Protein AF-A0A2W6DCQ3-F1 (afdb_monomer)

Radius of gyration: 30.3 Å; Cα contacts (8 Å, |Δi|>4): 100; chains: 1; bounding box: 55×43×124 Å

Nearest PDB structures (foldseek):
  2b5u-assembly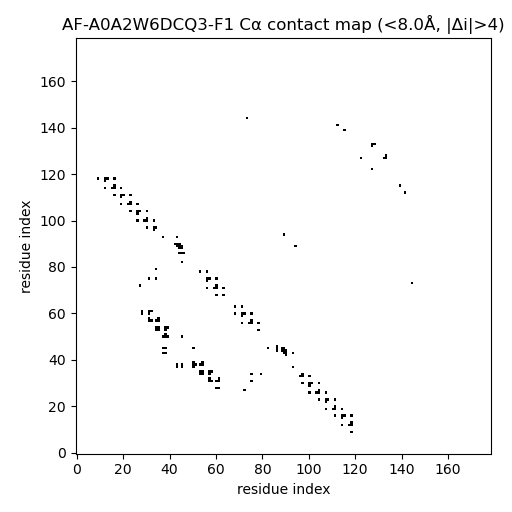2_C  TM=2.806E-01  e=2.146E+00  Escherichia coli
  3qwe-assembly1_A-2  TM=2.802E-01  e=4.609E+00  Homo sapiens

pLDDT: mean 73.67, std 19.75, range [34.16, 95.5]

Foldseek 3Di:
DVVVVLVVVLVVLVVQLVVLVVQLLVLLLQLLVLLLCCLPDPQQQFDVVCSVVSNVLSVVCNPDDPVCNLVSSLSSVVSVVVCVVPRVPGDPVSVVSNVVSVVSNVVSLVSNVVSLVVNVVSVPPPPVVVVPPPPDDDRDDRSDDPPPDPPPDPPPDPPPDDDDDPDDDDDDDDDDDDD

Structure (mmCIF, N/CA/C/O backbone):
data_AF-A0A2W6DCQ3-F1
#
_entry.id   AF-A0A2W6DCQ3-F1
#
loop_
_atom_site.group_PDB
_atom_site.id
_atom_site.type_symbol
_atom_site.label_atom_id
_atom_site.label_alt_id
_atom_site.label_comp_id
_atom_site.label_asym_id
_atom_site.label_entity_id
_atom_site.label_seq_id
_atom_site.pdbx_PDB_ins_code
_atom_site.Cartn_x
_atom_site.Cartn_y
_atom_site.Cartn_z
_atom_site.occupancy
_atom_site.B_iso_or_equiv
_atom_site.auth_seq_id
_atom_site.auth_comp_id
_atom_site.auth_asym_id
_atom_site.auth_atom_id
_atom_site.pdbx_PDB_model_num
ATOM 1 N N . MET A 1 1 ? -21.917 -1.430 36.383 1.00 61.75 1 MET A N 1
ATOM 2 C CA . MET A 1 1 ? -21.046 -2.438 35.733 1.00 61.75 1 MET A CA 1
ATOM 3 C C . MET A 1 1 ? -21.211 -2.532 34.200 1.00 61.75 1 MET A C 1
ATOM 5 O O . MET A 1 1 ? -20.577 -3.377 33.592 1.00 61.75 1 MET A O 1
ATOM 9 N N . TRP A 1 2 ? -22.009 -1.676 33.536 1.00 61.28 2 TRP A N 1
ATOM 10 C CA . TRP A 1 2 ? -22.202 -1.737 32.069 1.00 61.28 2 TRP A CA 1
ATOM 11 C C . TRP A 1 2 ? -21.231 -0.831 31.284 1.00 61.28 2 TRP A C 1
ATOM 13 O O . TRP A 1 2 ? -20.767 -1.196 30.211 1.00 61.28 2 TRP A O 1
ATOM 23 N N . VAL A 1 3 ? -20.862 0.321 31.862 1.00 60.75 3 VAL A N 1
ATOM 24 C CA . VAL A 1 3 ? -19.984 1.336 31.245 1.00 60.75 3 VAL A CA 1
ATOM 25 C C . VAL A 1 3 ? -18.563 0.812 30.997 1.00 60.75 3 VAL A C 1
ATOM 27 O O . VAL A 1 3 ? -18.009 1.026 29.921 1.00 60.75 3 VAL A O 1
ATOM 30 N N . THR A 1 4 ? -17.994 0.067 31.948 1.00 64.12 4 THR A N 1
ATOM 31 C CA . THR A 1 4 ? -16.648 -0.521 31.837 1.00 64.12 4 THR A CA 1
ATOM 32 C C . THR A 1 4 ? -16.553 -1.541 30.701 1.00 64.12 4 THR A C 1
ATOM 34 O O . THR A 1 4 ? -15.623 -1.475 29.906 1.00 64.12 4 THR A O 1
ATOM 37 N N . PHE A 1 5 ? -17.552 -2.417 30.545 1.00 65.12 5 PHE A N 1
ATOM 38 C CA . PHE A 1 5 ? -17.611 -3.393 29.448 1.00 65.12 5 PHE A CA 1
ATOM 39 C C . PHE A 1 5 ? -17.657 -2.722 28.066 1.00 65.12 5 PHE A C 1
ATOM 41 O O . PHE A 1 5 ? -16.968 -3.146 27.136 1.00 65.12 5 PHE A O 1
ATOM 48 N N . THR A 1 6 ? -18.441 -1.649 27.921 1.00 62.19 6 THR A N 1
ATOM 49 C CA . THR A 1 6 ? -18.500 -0.882 26.668 1.00 62.19 6 THR A CA 1
ATOM 50 C C . THR A 1 6 ? -17.191 -0.172 26.330 1.00 62.19 6 THR A C 1
ATOM 52 O O . THR A 1 6 ? -16.833 -0.142 25.154 1.00 62.19 6 THR A O 1
ATOM 55 N N . LEU A 1 7 ? -16.469 0.351 27.328 1.00 67.25 7 LEU A N 1
ATOM 56 C CA . LEU A 1 7 ? -15.170 1.003 27.128 1.00 67.25 7 LEU A CA 1
ATOM 57 C C . LEU A 1 7 ? -14.116 -0.004 26.647 1.00 67.25 7 LEU A C 1
ATOM 59 O O . LEU A 1 7 ? -13.552 0.176 25.574 1.00 67.25 7 LEU A O 1
ATOM 63 N N . THR A 1 8 ? -13.973 -1.146 27.329 1.00 74.12 8 THR A N 1
ATOM 64 C CA . THR A 1 8 ? -13.018 -2.198 26.930 1.00 74.12 8 THR A CA 1
ATOM 65 C C . THR A 1 8 ? -13.294 -2.745 25.525 1.00 74.12 8 THR A C 1
ATOM 67 O O . THR A 1 8 ? -12.372 -3.104 24.791 1.00 74.12 8 THR A O 1
ATOM 70 N N . ARG A 1 9 ? -14.569 -2.823 25.122 1.00 76.25 9 ARG A N 1
ATOM 71 C CA . ARG A 1 9 ? -14.949 -3.258 23.771 1.00 76.25 9 ARG A CA 1
ATOM 72 C C . ARG A 1 9 ? -14.569 -2.231 22.703 1.00 76.25 9 ARG A C 1
ATOM 74 O O . ARG A 1 9 ? -14.146 -2.632 21.622 1.00 76.25 9 ARG A O 1
ATOM 81 N N . LEU A 1 10 ? -14.733 -0.940 22.989 1.00 77.00 10 LEU A N 1
ATOM 82 C CA . LEU A 1 10 ? -14.348 0.135 22.078 1.00 77.00 10 LEU A CA 1
ATOM 83 C C . LEU A 1 10 ? -12.824 0.203 21.914 1.00 77.00 10 LEU A C 1
ATOM 85 O O . LEU A 1 10 ? -12.347 0.260 20.784 1.00 77.00 10 LEU A O 1
ATOM 89 N N . ASP A 1 11 ? -12.074 0.097 23.013 1.00 77.81 11 ASP A N 1
ATOM 90 C CA . ASP A 1 11 ? -10.606 0.119 22.998 1.00 77.81 11 ASP A CA 1
ATOM 91 C C . ASP A 1 11 ? -10.030 -1.030 22.166 1.00 77.81 11 ASP A C 1
ATOM 93 O O . ASP A 1 11 ? -9.139 -0.826 21.346 1.00 77.81 11 ASP A O 1
ATOM 97 N N . ARG A 1 12 ? -10.594 -2.238 22.298 1.00 81.50 12 ARG A N 1
ATOM 98 C CA . ARG A 1 12 ? -10.200 -3.394 21.477 1.00 81.50 12 ARG A CA 1
ATOM 99 C C . ARG A 1 12 ? -10.467 -3.187 19.988 1.00 81.50 12 ARG A C 1
ATOM 101 O O . ARG A 1 12 ? -9.677 -3.645 19.169 1.00 81.50 12 ARG A O 1
ATOM 108 N N . LEU A 1 13 ? -11.569 -2.528 19.627 1.00 82.56 13 LEU A N 1
ATOM 109 C CA . LEU A 1 13 ? -11.865 -2.229 18.224 1.00 82.56 13 LEU A CA 1
ATOM 110 C C . LEU A 1 13 ? -10.919 -1.170 17.665 1.00 82.56 13 LEU A C 1
ATOM 112 O O . LEU A 1 13 ? -10.409 -1.355 16.566 1.00 82.56 13 LEU A O 1
ATOM 116 N N . HIS A 1 14 ? -10.638 -0.111 18.426 1.00 82.19 14 HIS A N 1
ATOM 117 C CA . HIS A 1 14 ? -9.652 0.891 18.026 1.00 82.19 14 HIS A CA 1
ATOM 118 C C . HIS A 1 14 ? -8.264 0.268 17.858 1.00 82.19 14 HIS A C 1
ATOM 120 O O . HIS A 1 14 ? -7.674 0.420 16.794 1.00 82.19 14 HIS A O 1
ATOM 126 N N . ALA A 1 15 ? -7.812 -0.542 18.820 1.00 86.75 15 ALA A N 1
ATOM 127 C CA . ALA A 1 15 ? -6.547 -1.266 18.714 1.00 86.75 15 ALA A CA 1
ATOM 128 C C . ALA A 1 15 ? -6.506 -2.199 17.490 1.00 86.75 15 ALA A C 1
ATOM 130 O O . ALA A 1 15 ? -5.479 -2.306 16.827 1.00 86.75 15 ALA A O 1
ATOM 131 N N . ARG A 1 16 ? -7.627 -2.851 17.148 1.00 89.56 16 ARG A N 1
ATOM 132 C CA . ARG A 1 16 ? -7.723 -3.700 15.952 1.00 89.56 16 ARG A CA 1
ATOM 133 C C . ARG A 1 16 ? -7.646 -2.892 14.656 1.00 89.56 16 ARG A C 1
ATOM 135 O O . ARG A 1 16 ? -7.012 -3.354 13.715 1.00 89.56 16 ARG A O 1
ATOM 142 N N . VAL A 1 17 ? -8.272 -1.715 14.599 1.00 88.69 17 VAL A N 1
ATOM 143 C CA . VAL A 1 17 ? -8.165 -0.807 13.444 1.00 88.69 17 VAL A CA 1
ATOM 144 C C . VAL A 1 17 ? -6.739 -0.292 13.300 1.00 88.69 17 VAL A C 1
ATOM 146 O O . VAL A 1 17 ? -6.199 -0.359 12.202 1.00 88.69 17 VAL A O 1
ATOM 149 N N . ASP A 1 18 ? -6.118 0.167 14.388 1.00 87.69 18 ASP A N 1
ATOM 150 C CA . ASP A 1 18 ? -4.744 0.677 14.359 1.00 87.69 18 ASP A CA 1
ATOM 151 C C . ASP A 1 18 ? -3.758 -0.437 13.934 1.00 87.69 18 ASP A C 1
ATOM 153 O O . ASP A 1 18 ? -2.893 -0.212 13.088 1.00 87.69 18 ASP A O 1
ATOM 157 N N . ALA A 1 19 ? -3.939 -1.671 14.424 1.00 90.12 19 ALA A N 1
ATOM 158 C CA . ALA A 1 19 ? -3.139 -2.823 14.002 1.00 90.12 19 ALA A CA 1
ATOM 159 C C . ALA A 1 19 ? -3.360 -3.200 12.525 1.00 90.12 19 ALA A C 1
ATOM 161 O O . ALA A 1 19 ? -2.399 -3.485 11.811 1.00 90.12 19 ALA A O 1
ATOM 162 N N . ALA A 1 20 ? -4.610 -3.193 12.049 1.00 89.88 20 ALA A N 1
ATOM 163 C CA . ALA A 1 20 ? -4.919 -3.483 10.649 1.00 89.88 20 ALA A CA 1
ATOM 164 C C . ALA A 1 20 ? -4.381 -2.397 9.703 1.00 89.88 20 ALA A C 1
ATOM 166 O O . ALA A 1 20 ? -3.915 -2.723 8.614 1.00 89.88 20 ALA A O 1
ATOM 167 N N . GLN A 1 21 ? -4.396 -1.133 10.135 1.00 88.69 21 GLN A N 1
ATOM 168 C CA . GLN A 1 21 ? -3.799 -0.021 9.399 1.00 88.69 21 GLN A CA 1
ATOM 169 C C . GLN A 1 21 ? -2.285 -0.203 9.264 1.00 88.69 21 GLN A C 1
ATOM 171 O O . GLN A 1 21 ? -1.772 -0.193 8.152 1.00 88.69 21 GLN A O 1
ATOM 176 N N . ALA A 1 22 ? -1.582 -0.467 10.370 1.00 90.75 22 ALA A N 1
ATOM 177 C CA . ALA A 1 22 ? -0.138 -0.701 10.340 1.00 90.75 22 ALA A CA 1
ATOM 178 C C . ALA A 1 22 ? 0.241 -1.909 9.462 1.00 90.75 22 ALA A C 1
ATOM 180 O O . ALA A 1 22 ? 1.241 -1.882 8.745 1.00 90.75 22 ALA A O 1
ATOM 181 N N . ALA A 1 23 ? -0.571 -2.971 9.490 1.00 92.81 23 ALA A N 1
ATOM 182 C CA . ALA A 1 23 ? -0.373 -4.130 8.627 1.00 92.81 23 ALA A CA 1
ATOM 183 C C . ALA A 1 23 ? -0.559 -3.785 7.141 1.00 92.81 23 ALA A C 1
ATOM 185 O O . ALA A 1 23 ? 0.233 -4.242 6.318 1.00 92.81 23 ALA A O 1
ATOM 186 N N . LEU A 1 24 ? -1.577 -2.986 6.803 1.00 90.31 24 LEU A N 1
ATOM 187 C CA . LEU A 1 24 ? -1.804 -2.498 5.444 1.00 90.31 24 LEU A CA 1
ATOM 188 C C . LEU A 1 24 ? -0.631 -1.637 4.970 1.00 90.31 24 LEU A C 1
ATOM 190 O O . LEU A 1 24 ? -0.052 -1.953 3.934 1.00 90.31 24 LEU A O 1
ATOM 194 N N . ASP A 1 25 ? -0.226 -0.639 5.756 1.00 89.19 25 ASP A N 1
ATOM 195 C CA . ASP A 1 25 ? 0.915 0.232 5.449 1.00 89.19 25 ASP A CA 1
ATOM 196 C C . ASP A 1 25 ? 2.182 -0.581 5.148 1.00 89.19 25 ASP A C 1
ATOM 198 O O . ASP A 1 25 ? 2.859 -0.354 4.147 1.00 89.19 25 ASP A O 1
ATOM 202 N N . ALA A 1 26 ? 2.470 -1.602 5.958 1.00 92.19 26 ALA A N 1
ATOM 203 C CA . ALA A 1 26 ? 3.627 -2.460 5.736 1.00 92.19 26 ALA A CA 1
ATOM 204 C C . ALA A 1 26 ? 3.553 -3.252 4.414 1.00 92.19 26 ALA A C 1
ATOM 206 O O . ALA A 1 26 ? 4.591 -3.503 3.800 1.00 92.19 26 ALA A O 1
ATOM 207 N N . GLN A 1 27 ? 2.361 -3.677 3.973 1.00 94.19 27 GLN A N 1
ATOM 208 C CA . GLN A 1 27 ? 2.214 -4.354 2.676 1.00 94.19 27 GLN A CA 1
ATOM 209 C C . GLN A 1 27 ? 2.346 -3.389 1.499 1.00 94.19 27 GLN A C 1
ATOM 211 O O . GLN A 1 27 ? 2.906 -3.766 0.473 1.00 94.19 27 GLN A O 1
ATOM 216 N N . LEU A 1 28 ? 1.863 -2.157 1.646 1.00 90.88 28 LEU A N 1
ATOM 217 C CA . LEU A 1 28 ? 1.992 -1.130 0.617 1.00 90.88 28 LEU A CA 1
ATOM 218 C C . LEU A 1 28 ? 3.467 -0.772 0.377 1.00 90.88 28 LEU A C 1
ATOM 220 O O . LEU A 1 28 ? 3.929 -0.823 -0.761 1.00 90.88 28 LEU A O 1
ATOM 224 N N . VAL A 1 29 ? 4.236 -0.572 1.455 1.00 92.25 29 VAL A N 1
ATOM 225 C CA . VAL A 1 29 ? 5.693 -0.358 1.387 1.00 92.25 29 VAL A CA 1
ATOM 226 C C . VAL A 1 29 ? 6.402 -1.530 0.709 1.00 92.25 29 VAL A C 1
ATOM 228 O O . VAL A 1 29 ? 7.231 -1.318 -0.170 1.00 92.25 29 VAL A O 1
ATOM 231 N N . ARG A 1 30 ? 6.059 -2.777 1.063 1.00 93.94 30 ARG A N 1
ATOM 232 C CA . ARG A 1 30 ? 6.636 -3.967 0.410 1.00 93.94 30 ARG A CA 1
ATOM 233 C C . ARG A 1 30 ? 6.345 -4.014 -1.087 1.00 93.94 30 ARG A C 1
ATOM 235 O O . ARG A 1 30 ? 7.226 -4.360 -1.860 1.00 93.94 30 ARG A O 1
ATOM 242 N N . ARG A 1 31 ? 5.129 -3.654 -1.499 1.00 94.94 31 ARG A N 1
ATOM 243 C CA . ARG A 1 31 ? 4.745 -3.607 -2.914 1.00 94.94 31 ARG A CA 1
ATOM 244 C C . ARG A 1 31 ? 5.508 -2.524 -3.677 1.00 94.94 31 ARG A C 1
ATOM 246 O O . ARG A 1 31 ? 5.981 -2.793 -4.775 1.00 94.94 31 ARG A O 1
ATOM 253 N N . ALA A 1 32 ? 5.651 -1.333 -3.097 1.00 93.75 32 ALA A N 1
ATOM 254 C CA . ALA A 1 32 ? 6.458 -0.268 -3.687 1.00 93.75 32 ALA A CA 1
ATOM 255 C C . ALA A 1 32 ? 7.937 -0.679 -3.796 1.00 93.75 32 ALA A C 1
ATOM 257 O O . ALA A 1 32 ? 8.550 -0.476 -4.838 1.00 93.75 32 ALA A O 1
ATOM 258 N N . ALA A 1 33 ? 8.487 -1.334 -2.770 1.00 94.62 33 ALA A N 1
ATOM 259 C CA . ALA A 1 33 ? 9.851 -1.856 -2.798 1.00 94.62 33 ALA A CA 1
ATOM 260 C C . ALA A 1 33 ? 10.052 -2.939 -3.873 1.00 94.62 33 ALA A C 1
ATOM 262 O O . ALA A 1 33 ? 11.066 -2.916 -4.562 1.00 94.62 33 ALA A O 1
ATOM 263 N N . ALA A 1 34 ? 9.085 -3.840 -4.067 1.00 95.31 34 ALA A N 1
ATOM 264 C CA . ALA A 1 34 ? 9.139 -4.841 -5.134 1.00 95.31 34 ALA A CA 1
ATOM 265 C C . ALA A 1 34 ? 9.090 -4.193 -6.532 1.00 95.31 34 ALA A C 1
ATOM 267 O O . ALA A 1 34 ? 9.857 -4.564 -7.416 1.00 95.31 34 ALA A O 1
ATOM 268 N N . LEU A 1 35 ? 8.253 -3.164 -6.729 1.00 95.19 35 LEU A N 1
ATOM 269 C CA . LEU A 1 35 ? 8.243 -2.386 -7.975 1.00 95.19 35 LEU A CA 1
ATOM 270 C C . LEU A 1 35 ? 9.586 -1.680 -8.215 1.00 95.19 35 LEU A C 1
ATOM 272 O O . LEU A 1 35 ? 10.091 -1.692 -9.335 1.00 95.19 35 LEU A O 1
ATOM 276 N N . LEU A 1 36 ? 10.182 -1.104 -7.166 1.00 95.50 36 LEU A N 1
ATOM 277 C CA . LEU A 1 36 ? 11.506 -0.490 -7.249 1.00 95.50 36 LEU A CA 1
ATOM 278 C C . LEU A 1 36 ? 12.575 -1.522 -7.621 1.00 95.50 36 LEU A C 1
ATOM 280 O O . LEU A 1 36 ? 13.391 -1.257 -8.497 1.00 95.50 36 LEU A O 1
ATOM 284 N N . HIS A 1 37 ? 12.537 -2.709 -7.011 1.00 95.19 37 HIS A N 1
ATOM 285 C CA . HIS A 1 37 ? 13.464 -3.793 -7.321 1.00 95.19 37 HIS A CA 1
ATOM 286 C C . HIS A 1 37 ? 13.391 -4.199 -8.799 1.00 95.19 37 HIS A C 1
ATOM 288 O O . HIS A 1 37 ? 14.425 -4.326 -9.452 1.00 95.19 37 HIS A O 1
ATOM 294 N N . VAL A 1 38 ? 12.183 -4.323 -9.357 1.00 94.38 38 VAL A N 1
ATOM 295 C CA . VAL A 1 38 ? 11.975 -4.604 -10.787 1.00 94.38 38 VAL A CA 1
ATOM 296 C C . VAL A 1 38 ? 12.508 -3.481 -11.679 1.00 94.38 38 VAL A C 1
ATOM 298 O O . VAL A 1 38 ? 13.089 -3.760 -12.729 1.00 94.38 38 VAL A O 1
ATOM 301 N N . ALA A 1 39 ? 12.343 -2.224 -11.267 1.00 94.62 39 ALA A N 1
ATOM 302 C CA . ALA A 1 39 ? 12.828 -1.071 -12.017 1.00 94.62 39 ALA A CA 1
ATOM 303 C C . ALA A 1 39 ? 14.364 -0.949 -12.008 1.00 94.62 39 ALA A C 1
ATOM 305 O O . ALA A 1 39 ? 14.955 -0.583 -13.022 1.00 94.62 39 ALA A O 1
ATOM 306 N N . GLU A 1 40 ? 15.012 -1.267 -10.885 1.00 94.25 40 GLU A N 1
ATOM 307 C CA . GLU A 1 40 ? 16.470 -1.179 -10.717 1.00 94.25 40 GLU A CA 1
ATOM 308 C C . GLU A 1 40 ? 17.205 -2.421 -11.241 1.00 94.25 40 GLU A C 1
ATOM 310 O O . GLU A 1 40 ? 18.362 -2.327 -11.659 1.00 94.25 40 GLU A O 1
ATOM 315 N N . SER A 1 41 ? 16.551 -3.586 -11.234 1.00 92.38 41 SER A N 1
ATOM 316 C CA . SER A 1 41 ? 17.169 -4.836 -11.664 1.00 92.38 41 SER A CA 1
ATOM 317 C C . SER A 1 41 ? 17.326 -4.878 -13.190 1.00 92.38 41 SER A C 1
ATOM 319 O O . SER A 1 41 ? 16.331 -4.830 -13.922 1.00 92.38 41 SER A O 1
ATOM 321 N N . PRO A 1 42 ? 18.562 -5.009 -13.712 1.00 85.44 42 PRO A N 1
ATOM 322 C CA . PRO A 1 42 ? 18.790 -5.116 -15.146 1.00 85.44 42 PRO A CA 1
ATOM 323 C C . PRO A 1 42 ? 18.200 -6.394 -15.743 1.00 85.44 42 PRO A C 1
ATOM 325 O O . PRO A 1 42 ? 17.794 -6.386 -16.907 1.00 85.44 42 PRO A O 1
ATOM 328 N N . ASP A 1 43 ? 18.079 -7.429 -14.917 1.00 87.38 43 ASP A N 1
AT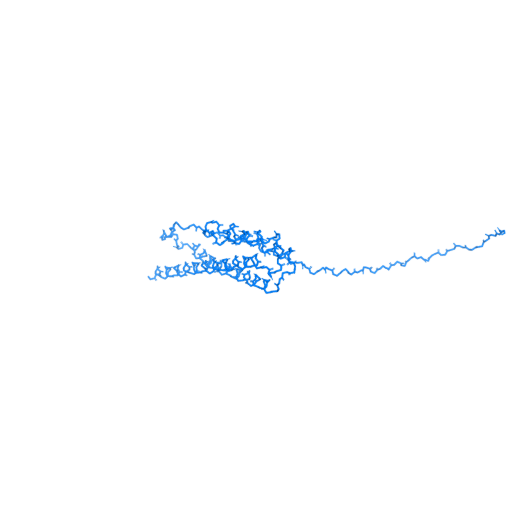OM 329 C CA . ASP A 1 43 ? 17.622 -8.764 -15.283 1.00 87.38 43 ASP A CA 1
ATOM 330 C C . ASP A 1 43 ? 16.132 -8.969 -14.970 1.00 87.38 43 ASP A C 1
ATOM 332 O O . ASP A 1 43 ? 15.650 -10.091 -14.984 1.00 87.38 43 ASP A O 1
ATOM 336 N N . SER A 1 44 ? 15.363 -7.911 -14.681 1.00 86.88 44 SER A N 1
ATOM 337 C CA . SER A 1 44 ? 13.920 -8.043 -14.417 1.00 86.88 44 SER A CA 1
ATOM 338 C C . SER A 1 44 ? 13.100 -8.392 -15.660 1.00 86.88 44 SER A C 1
ATOM 340 O O . SER A 1 44 ? 11.980 -8.882 -15.553 1.00 86.88 44 SER A O 1
ATOM 342 N N . GLY A 1 45 ? 13.655 -8.175 -16.855 1.00 87.62 45 GLY A N 1
ATOM 343 C CA . GLY A 1 45 ? 12.946 -8.313 -18.132 1.00 87.62 45 GLY A CA 1
ATOM 344 C C . GLY A 1 45 ? 12.141 -7.074 -18.534 1.00 87.62 45 GLY A C 1
ATOM 345 O O . GLY A 1 45 ? 11.722 -6.995 -19.678 1.00 87.62 45 GLY A O 1
ATOM 346 N N . ALA A 1 46 ? 11.992 -6.077 -17.651 1.00 89.19 46 ALA A N 1
ATOM 347 C CA . ALA A 1 46 ? 11.324 -4.821 -17.993 1.00 89.19 46 ALA A CA 1
ATOM 348 C C . ALA A 1 46 ? 12.172 -3.979 -18.960 1.00 89.19 46 ALA A C 1
ATOM 350 O O . ALA A 1 46 ? 13.383 -3.830 -18.741 1.00 89.19 46 ALA A O 1
ATOM 351 N N . ALA A 1 47 ? 11.553 -3.377 -19.977 1.00 89.88 47 ALA A N 1
ATOM 352 C CA . ALA A 1 47 ? 12.220 -2.514 -20.944 1.00 89.88 47 ALA A CA 1
ATOM 353 C C . ALA A 1 47 ? 12.879 -1.289 -20.284 1.00 89.88 47 ALA A C 1
ATOM 355 O O . ALA A 1 47 ? 12.298 -0.612 -19.431 1.00 89.88 47 ALA A O 1
ATOM 356 N N . ALA A 1 48 ? 14.104 -0.963 -20.712 1.00 88.12 48 ALA A N 1
ATOM 357 C CA . ALA A 1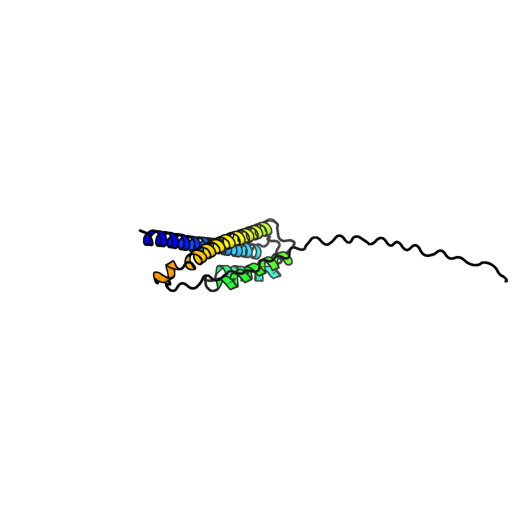 48 ? 14.901 0.116 -20.120 1.00 88.12 48 ALA A CA 1
ATOM 358 C C . ALA A 1 48 ? 14.211 1.493 -20.178 1.00 88.12 48 ALA A C 1
ATOM 360 O O . ALA A 1 48 ? 14.382 2.300 -19.268 1.00 88.12 48 ALA A O 1
ATOM 361 N N . GLU A 1 49 ? 13.409 1.742 -21.215 1.00 89.00 49 GLU A N 1
ATOM 362 C CA . GLU A 1 49 ? 12.654 2.987 -21.396 1.00 89.00 49 GLU A CA 1
ATOM 363 C C . GLU A 1 49 ? 11.554 3.198 -20.343 1.00 89.00 49 GLU A C 1
ATOM 365 O O . GLU A 1 49 ? 11.289 4.336 -19.956 1.00 89.00 49 GLU A O 1
ATOM 370 N N . HIS A 1 50 ? 10.957 2.123 -19.819 1.00 90.44 50 HIS A N 1
ATOM 371 C CA . HIS A 1 50 ? 9.896 2.201 -18.811 1.00 90.44 50 HIS A CA 1
ATOM 372 C C . HIS A 1 50 ? 10.427 2.172 -17.370 1.00 90.44 50 HIS A C 1
ATOM 374 O O . HIS A 1 50 ? 9.757 2.651 -16.454 1.00 90.44 50 HIS A O 1
ATOM 380 N N . ARG A 1 51 ? 11.650 1.671 -17.144 1.00 92.12 51 ARG A N 1
ATOM 381 C CA . ARG A 1 51 ? 12.242 1.543 -15.798 1.00 92.12 51 ARG A CA 1
ATOM 382 C C . ARG A 1 51 ? 12.263 2.854 -15.019 1.00 92.12 51 ARG A C 1
ATOM 384 O O . ARG A 1 51 ? 11.850 2.870 -13.865 1.00 92.12 51 ARG A O 1
ATOM 391 N N . THR A 1 52 ? 12.647 3.963 -15.653 1.00 93.88 52 THR A N 1
ATOM 392 C CA . THR A 1 52 ? 12.691 5.282 -14.994 1.00 93.88 52 THR A CA 1
ATOM 393 C C . THR A 1 52 ? 11.316 5.733 -14.495 1.00 93.88 52 THR A C 1
ATOM 395 O O . THR A 1 52 ? 11.211 6.356 -13.434 1.00 93.88 52 THR A O 1
ATOM 398 N N . TYR A 1 53 ? 10.247 5.407 -15.228 1.00 93.62 53 TYR A N 1
ATOM 399 C CA . TYR A 1 53 ? 8.883 5.682 -14.785 1.00 93.62 53 TYR A CA 1
ATOM 400 C C . TYR A 1 53 ? 8.536 4.865 -13.532 1.00 93.62 53 TYR A C 1
ATOM 402 O O . TYR A 1 53 ? 8.122 5.445 -12.525 1.00 93.62 53 TYR A O 1
ATOM 410 N N . TYR A 1 54 ? 8.767 3.549 -13.552 1.00 94.25 54 TYR A N 1
ATOM 411 C CA . TYR A 1 54 ? 8.475 2.671 -12.413 1.00 94.25 54 TYR A CA 1
ATOM 412 C C . TYR A 1 54 ? 9.295 3.021 -11.168 1.00 94.25 54 TYR A C 1
ATOM 414 O O . TYR A 1 54 ? 8.749 3.082 -10.068 1.00 94.25 54 TYR A O 1
ATOM 422 N N . GLU A 1 55 ? 10.578 3.326 -11.346 1.00 94.94 55 GLU A N 1
ATOM 423 C CA . GLU A 1 55 ? 11.491 3.773 -10.294 1.00 94.94 55 GLU A CA 1
ATOM 424 C C . GLU A 1 55 ? 10.985 5.063 -9.634 1.00 94.94 55 GLU A C 1
ATOM 426 O O . GLU A 1 55 ? 10.913 5.155 -8.408 1.00 94.94 55 GLU A O 1
ATOM 431 N N . THR A 1 56 ? 10.560 6.042 -10.441 1.00 93.38 56 THR A N 1
ATOM 432 C CA . THR A 1 56 ? 10.016 7.316 -9.947 1.00 93.38 56 THR A CA 1
ATOM 433 C C . THR A 1 56 ? 8.742 7.095 -9.134 1.00 93.38 56 THR A C 1
ATOM 435 O O . THR A 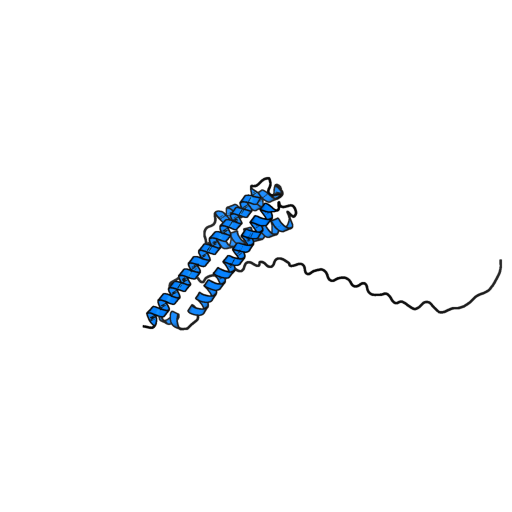1 56 ? 8.610 7.631 -8.033 1.00 93.38 56 THR A O 1
ATOM 438 N N . VAL A 1 57 ? 7.8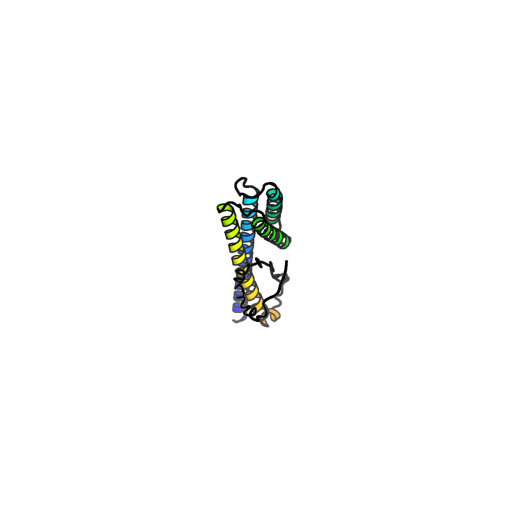09 6.286 -9.646 1.00 92.31 57 VAL A N 1
ATOM 439 C CA . VAL A 1 57 ? 6.549 5.971 -8.955 1.00 92.31 57 VAL A CA 1
ATOM 440 C C . VAL A 1 57 ? 6.813 5.231 -7.642 1.00 92.31 57 VAL A C 1
ATOM 442 O O . VAL A 1 57 ? 6.220 5.569 -6.616 1.00 92.31 57 VAL A O 1
ATOM 445 N N . ALA A 1 58 ? 7.712 4.247 -7.659 1.00 93.25 58 ALA A N 1
ATOM 446 C CA . ALA A 1 58 ? 8.034 3.447 -6.489 1.00 93.25 58 ALA A CA 1
ATOM 447 C C . ALA A 1 58 ? 8.722 4.273 -5.395 1.00 93.25 58 ALA A C 1
ATOM 449 O O . ALA A 1 58 ? 8.306 4.207 -4.239 1.00 93.25 58 ALA A O 1
ATOM 450 N N . ARG A 1 59 ? 9.717 5.101 -5.744 1.00 92.50 59 ARG A N 1
ATOM 451 C CA . ARG A 1 59 ? 10.385 5.982 -4.770 1.00 92.50 59 ARG A CA 1
ATOM 452 C C . ARG A 1 59 ? 9.435 6.998 -4.169 1.00 92.50 59 ARG A C 1
ATOM 454 O O . ARG A 1 59 ? 9.413 7.153 -2.954 1.00 92.50 59 ARG A O 1
ATOM 461 N N . ALA A 1 60 ? 8.587 7.606 -4.996 1.00 88.94 60 ALA A N 1
ATOM 462 C CA . ALA A 1 60 ? 7.569 8.517 -4.504 1.00 88.94 60 ALA A CA 1
ATOM 463 C C . ALA A 1 60 ? 6.687 7.831 -3.442 1.00 88.94 60 ALA A C 1
ATOM 465 O O . ALA A 1 60 ? 6.504 8.364 -2.353 1.00 88.94 60 ALA A O 1
ATOM 466 N N . ALA A 1 61 ? 6.215 6.605 -3.693 1.00 88.19 61 ALA A N 1
ATOM 467 C CA . ALA A 1 61 ? 5.416 5.855 -2.721 1.00 88.19 61 ALA A CA 1
ATOM 468 C C . ALA A 1 61 ? 6.153 5.500 -1.416 1.00 88.19 61 ALA A C 1
ATOM 470 O O . ALA A 1 61 ? 5.510 5.403 -0.371 1.00 88.19 61 ALA A O 1
ATOM 471 N N . LEU A 1 62 ? 7.477 5.333 -1.457 1.00 89.44 62 LEU A N 1
ATOM 472 C CA . LEU A 1 62 ? 8.297 5.068 -0.272 1.00 89.44 62 LEU A CA 1
ATOM 473 C C . LEU A 1 62 ? 8.577 6.331 0.558 1.00 89.44 62 LEU A C 1
ATOM 475 O O . LEU A 1 62 ? 8.704 6.225 1.778 1.00 89.44 62 LEU A O 1
ATOM 479 N N . ASP A 1 63 ? 8.628 7.503 -0.079 1.00 85.94 63 ASP A N 1
ATOM 480 C CA . ASP A 1 63 ? 8.960 8.777 0.571 1.00 85.94 63 ASP A CA 1
ATOM 481 C C . ASP A 1 63 ? 7.745 9.486 1.203 1.00 85.94 63 ASP A C 1
ATOM 483 O O . ASP A 1 63 ? 7.910 10.313 2.102 1.00 85.94 63 ASP A O 1
ATOM 487 N N . PHE A 1 64 ? 6.514 9.189 0.765 1.00 73.50 64 PHE A N 1
ATOM 488 C CA . PHE A 1 64 ? 5.336 9.951 1.190 1.00 73.50 64 PHE A CA 1
ATOM 489 C C . PHE A 1 64 ? 4.824 9.644 2.611 1.00 73.50 64 PHE A C 1
ATOM 491 O O . PHE A 1 64 ? 4.574 8.496 3.016 1.00 73.50 64 PHE A O 1
ATOM 498 N N . ASP A 1 65 ? 4.525 10.734 3.324 1.00 62.81 65 ASP A N 1
ATOM 499 C CA . ASP A 1 65 ? 3.800 10.743 4.593 1.00 62.81 65 ASP A CA 1
ATOM 500 C C . ASP A 1 65 ? 2.327 10.320 4.425 1.00 62.81 65 ASP A C 1
ATOM 502 O O . ASP A 1 65 ? 1.740 10.353 3.338 1.00 62.81 65 ASP A O 1
ATOM 506 N N . ALA A 1 66 ? 1.681 9.949 5.536 1.00 57.09 66 ALA A N 1
ATOM 507 C CA . ALA A 1 66 ? 0.336 9.358 5.551 1.00 57.09 66 ALA A CA 1
ATOM 508 C C . ALA A 1 66 ? -0.769 10.182 4.838 1.00 57.09 66 ALA A C 1
ATOM 510 O O . ALA A 1 66 ? -1.802 9.617 4.481 1.00 57.09 66 ALA A O 1
ATOM 511 N N . ALA A 1 67 ? -0.579 11.492 4.633 1.00 54.81 67 ALA A N 1
ATOM 512 C CA . ALA A 1 67 ? -1.542 12.378 3.969 1.00 54.81 67 ALA A CA 1
ATOM 513 C C . ALA A 1 67 ? -1.494 12.316 2.427 1.00 54.81 67 ALA A C 1
ATOM 515 O O . ALA A 1 67 ? -2.529 12.479 1.784 1.00 54.81 67 ALA A O 1
ATOM 516 N N . GLU A 1 68 ? -0.327 12.049 1.837 1.00 65.06 68 GLU A N 1
ATOM 517 C CA . GLU A 1 68 ? -0.116 11.989 0.376 1.00 65.06 68 GLU A CA 1
ATOM 518 C C . GLU A 1 68 ? -0.147 10.541 -0.150 1.00 65.06 68 GLU A C 1
ATOM 520 O O . GLU A 1 68 ? -0.317 10.283 -1.347 1.00 65.06 68 GLU A O 1
ATOM 525 N N . ARG A 1 69 ? -0.111 9.581 0.782 1.00 69.25 69 ARG A N 1
ATOM 526 C CA . ARG A 1 69 ? -0.139 8.134 0.547 1.00 69.25 69 ARG A CA 1
ATOM 527 C C . ARG A 1 69 ? -1.252 7.644 -0.396 1.00 69.25 69 ARG A C 1
ATOM 529 O O . ARG A 1 69 ? -0.930 6.854 -1.277 1.00 69.25 69 ARG A O 1
ATOM 536 N N . PRO A 1 70 ? -2.525 8.098 -0.328 1.00 70.44 70 PRO A N 1
ATOM 537 C CA . PRO A 1 70 ? -3.562 7.589 -1.236 1.00 70.44 70 PRO A CA 1
ATOM 538 C C . PRO A 1 70 ? -3.268 7.840 -2.723 1.00 70.44 70 PRO A C 1
ATOM 540 O O . PRO A 1 70 ? -3.563 6.994 -3.566 1.00 70.44 70 PRO A O 1
ATOM 543 N N . GLY A 1 71 ? -2.673 8.991 -3.057 1.00 72.38 71 GLY A N 1
ATOM 544 C CA . GLY A 1 71 ? -2.296 9.317 -4.435 1.00 72.38 71 GLY A CA 1
ATOM 545 C C . GLY A 1 71 ? -1.141 8.450 -4.932 1.00 72.38 71 GLY A C 1
ATOM 546 O O . GLY A 1 71 ? -1.185 7.948 -6.058 1.00 72.38 71 GLY A O 1
ATOM 547 N N . ALA A 1 72 ? -0.154 8.227 -4.066 1.00 76.75 72 ALA A N 1
ATOM 548 C CA . ALA A 1 72 ? 1.013 7.407 -4.355 1.00 76.75 72 ALA A CA 1
ATOM 549 C C . ALA A 1 72 ? 0.660 5.925 -4.542 1.00 76.75 72 ALA A C 1
ATOM 551 O O . ALA A 1 72 ? 1.090 5.304 -5.510 1.00 76.75 72 ALA A O 1
ATOM 552 N N . GLU A 1 73 ? -0.214 5.373 -3.695 1.00 79.00 73 GLU A N 1
ATOM 553 C CA . GLU A 1 73 ? -0.659 3.982 -3.831 1.00 79.00 73 GLU A CA 1
ATOM 554 C C . GLU A 1 73 ? -1.435 3.723 -5.118 1.00 79.00 73 GLU A C 1
ATOM 556 O O . GLU A 1 73 ? -1.289 2.665 -5.735 1.00 79.00 73 GLU A O 1
ATOM 561 N N . ASN A 1 74 ? -2.246 4.694 -5.540 1.00 83.94 74 ASN A N 1
ATOM 562 C CA . ASN A 1 74 ? -2.949 4.625 -6.814 1.00 83.94 74 ASN A CA 1
ATOM 563 C C . ASN A 1 74 ? -1.978 4.706 -7.996 1.00 83.94 74 ASN A C 1
ATOM 565 O O . ASN A 1 74 ? -2.209 4.067 -9.021 1.00 83.94 74 ASN A O 1
ATOM 569 N N . ALA A 1 75 ? -0.894 5.477 -7.872 1.00 86.81 75 ALA A N 1
ATOM 570 C CA . ALA A 1 75 ? 0.154 5.519 -8.886 1.00 86.81 75 ALA A CA 1
ATOM 571 C C . ALA A 1 75 ? 0.884 4.172 -8.994 1.00 86.81 75 ALA A C 1
ATOM 573 O O . ALA A 1 75 ? 1.032 3.675 -10.105 1.00 86.81 75 ALA A O 1
ATOM 574 N N . VAL A 1 76 ? 1.243 3.543 -7.867 1.00 87.44 76 VAL A N 1
ATOM 575 C CA . VAL A 1 76 ? 1.843 2.195 -7.845 1.00 87.44 76 VAL A CA 1
ATOM 576 C C . VAL A 1 76 ? 0.889 1.155 -8.433 1.00 87.44 76 VAL A C 1
ATOM 578 O O . VAL A 1 76 ? 1.307 0.328 -9.233 1.00 87.44 76 VAL A O 1
ATOM 581 N N . GLY A 1 77 ? -0.401 1.205 -8.083 1.00 86.75 77 GLY A N 1
ATOM 582 C CA . GLY A 1 77 ? -1.412 0.311 -8.658 1.00 86.75 77 GLY A CA 1
ATOM 583 C C . GLY A 1 77 ? -1.484 0.422 -10.182 1.00 86.75 77 GLY A C 1
ATOM 584 O O . GLY A 1 77 ? -1.395 -0.591 -10.869 1.00 86.75 77 GLY A O 1
ATOM 585 N N . ARG A 1 78 ? -1.551 1.651 -10.713 1.00 88.75 78 ARG A N 1
ATOM 586 C CA . ARG A 1 78 ? -1.521 1.890 -12.164 1.00 88.75 78 ARG A CA 1
ATOM 587 C C . ARG A 1 78 ? -0.227 1.406 -12.803 1.00 88.75 78 ARG A C 1
ATOM 589 O O . ARG A 1 78 ? -0.297 0.752 -13.830 1.00 88.75 78 ARG A O 1
ATOM 596 N N . ALA A 1 79 ? 0.921 1.685 -12.190 1.00 90.12 79 ALA A N 1
ATOM 597 C CA . ALA A 1 79 ? 2.218 1.235 -12.682 1.00 90.12 79 ALA A CA 1
ATOM 598 C C . ALA A 1 79 ? 2.317 -0.296 -12.769 1.00 90.12 79 ALA A C 1
ATOM 600 O O . ALA A 1 79 ? 2.923 -0.805 -13.700 1.00 90.12 79 ALA A O 1
ATOM 601 N N . LEU A 1 80 ? 1.699 -1.040 -11.846 1.00 89.25 80 LEU A N 1
ATOM 602 C CA . LEU A 1 80 ? 1.670 -2.505 -11.911 1.00 89.25 80 LEU A CA 1
ATOM 603 C C . LEU A 1 80 ? 0.780 -3.033 -13.038 1.00 89.25 80 LEU A C 1
ATOM 605 O O . LEU A 1 80 ? 1.163 -3.993 -13.701 1.00 89.25 80 LEU A O 1
ATOM 609 N N . THR A 1 81 ? -0.383 -2.419 -13.269 1.00 89.44 81 THR A N 1
ATOM 610 C CA . THR A 1 81 ? -1.231 -2.756 -14.426 1.00 89.44 81 THR A CA 1
ATOM 611 C C . THR A 1 81 ? -0.496 -2.466 -15.732 1.00 89.44 81 THR A C 1
ATOM 613 O O . THR A 1 81 ? -0.452 -3.304 -16.623 1.00 89.44 81 THR A O 1
ATOM 616 N N . ASP A 1 82 ? 0.141 -1.302 -15.802 1.00 91.69 82 ASP A N 1
ATOM 617 C CA . ASP A 1 82 ? 0.929 -0.838 -16.937 1.00 91.69 82 ASP A CA 1
ATOM 618 C C . ASP A 1 82 ? 2.093 -1.781 -17.272 1.00 91.69 82 ASP A C 1
ATOM 620 O O . ASP A 1 82 ? 2.269 -2.184 -18.421 1.00 91.69 82 ASP A O 1
ATOM 624 N N . LEU A 1 83 ? 2.828 -2.201 -16.239 1.00 89.81 83 LEU A N 1
ATOM 625 C CA . LEU A 1 83 ? 3.897 -3.190 -16.322 1.00 89.81 83 LEU A CA 1
ATOM 626 C C . LEU A 1 83 ? 3.377 -4.530 -16.852 1.00 89.81 83 LEU A C 1
ATOM 628 O O . LEU A 1 83 ? 3.975 -5.097 -17.759 1.00 89.81 83 LEU A O 1
ATOM 632 N N . ALA A 1 84 ? 2.254 -5.021 -16.323 1.00 88.44 84 ALA A N 1
ATOM 633 C CA . ALA A 1 84 ? 1.667 -6.287 -16.755 1.00 88.44 84 ALA A CA 1
ATOM 634 C C . ALA A 1 84 ? 1.194 -6.264 -18.221 1.00 88.44 84 ALA A C 1
ATOM 636 O O . ALA A 1 84 ? 1.204 -7.300 -18.881 1.00 88.44 84 ALA A O 1
ATOM 637 N N . GLU A 1 85 ? 0.779 -5.102 -18.733 1.00 89.12 85 GLU A N 1
ATOM 638 C CA . GLU A 1 85 ? 0.343 -4.932 -20.124 1.00 89.12 85 GLU A CA 1
ATOM 639 C C . GLU A 1 85 ? 1.512 -4.749 -21.100 1.00 89.12 85 GLU A C 1
ATOM 641 O O . GLU A 1 85 ? 1.463 -5.260 -22.220 1.00 89.12 85 GLU A O 1
ATOM 646 N N . ARG A 1 86 ? 2.547 -3.997 -20.704 1.00 89.12 86 ARG A N 1
ATOM 647 C CA . ARG A 1 86 ? 3.658 -3.609 -21.591 1.00 89.12 86 ARG A CA 1
ATOM 648 C C . ARG A 1 86 ? 4.833 -4.566 -21.582 1.00 89.12 86 ARG A C 1
ATOM 650 O O . ARG A 1 86 ? 5.579 -4.590 -22.554 1.00 89.12 86 ARG A O 1
ATOM 657 N N . GLU A 1 87 ? 4.993 -5.340 -20.518 1.00 88.06 87 GLU A N 1
ATOM 658 C CA . GLU A 1 87 ? 6.149 -6.209 -20.312 1.00 88.06 87 GLU A CA 1
ATOM 659 C C . GLU A 1 87 ? 5.703 -7.680 -20.195 1.00 88.06 87 GLU A C 1
ATOM 661 O O . GLU A 1 87 ? 5.793 -8.277 -19.120 1.00 88.06 87 GLU A O 1
ATOM 666 N N . PRO A 1 88 ? 5.198 -8.306 -21.277 1.00 83.38 88 PRO A N 1
ATOM 667 C CA . PRO A 1 88 ? 4.760 -9.705 -21.238 1.00 83.38 88 PRO A CA 1
ATOM 668 C C . PRO A 1 88 ? 5.916 -10.687 -20.984 1.00 83.38 88 PRO A C 1
ATOM 670 O O . PRO A 1 88 ? 5.679 -11.796 -20.508 1.00 83.38 88 PRO A O 1
ATOM 673 N N . ASP A 1 89 ? 7.154 -10.267 -21.262 1.00 86.12 89 ASP A N 1
ATOM 674 C CA . ASP A 1 89 ? 8.385 -11.054 -21.111 1.00 86.12 89 ASP A CA 1
ATOM 675 C C . ASP A 1 89 ? 9.102 -10.797 -19.770 1.00 86.12 89 ASP A C 1
ATOM 677 O O . ASP A 1 89 ? 10.300 -11.058 -19.624 1.00 86.12 89 ASP A O 1
ATOM 681 N N . LEU A 1 90 ? 8.387 -10.265 -18.772 1.00 89.50 90 LEU A N 1
ATOM 682 C CA . LEU A 1 90 ? 8.926 -10.068 -17.429 1.00 89.50 90 LEU A CA 1
ATOM 683 C C . LEU A 1 90 ? 9.412 -11.406 -16.853 1.00 89.50 90 LEU A C 1
ATOM 685 O O . LEU A 1 90 ? 8.732 -12.430 -16.963 1.00 89.50 90 LEU A O 1
ATOM 689 N N . HIS A 1 91 ? 10.582 -11.410 -16.211 1.00 91.75 91 HIS A N 1
ATOM 690 C CA . HIS A 1 91 ? 11.127 -12.644 -15.649 1.00 91.75 91 HIS A CA 1
ATOM 691 C C . HIS A 1 91 ? 10.167 -13.237 -14.613 1.00 91.75 91 HIS A C 1
ATOM 693 O O . HIS A 1 91 ? 9.582 -12.512 -13.803 1.00 91.75 91 HIS A O 1
ATOM 699 N N . SER A 1 92 ? 10.037 -14.569 -14.611 1.00 88.19 92 SER A N 1
ATOM 700 C CA . SER A 1 92 ? 9.068 -15.286 -13.770 1.00 88.19 92 SER A CA 1
ATOM 701 C C . SER A 1 92 ? 9.185 -14.934 -12.292 1.00 88.19 92 SER A C 1
ATOM 703 O O . SER A 1 92 ? 8.170 -14.810 -11.612 1.00 88.19 92 SER A O 1
ATOM 705 N N . ASP A 1 93 ? 10.411 -14.744 -11.808 1.00 90.31 93 ASP A N 1
ATOM 706 C CA . ASP A 1 93 ? 10.686 -14.465 -10.400 1.00 90.31 93 ASP A CA 1
ATOM 707 C C . ASP A 1 93 ? 10.220 -13.054 -10.015 1.00 90.31 93 ASP A C 1
ATOM 709 O O . ASP A 1 93 ? 9.532 -12.880 -9.010 1.00 90.31 93 ASP A O 1
ATOM 713 N N . ALA A 1 94 ? 10.495 -12.064 -10.869 1.00 90.56 94 ALA A N 1
ATOM 714 C CA . ALA A 1 94 ? 10.037 -10.688 -10.695 1.00 90.56 94 ALA A CA 1
ATOM 715 C C . ALA A 1 94 ? 8.503 -10.580 -10.789 1.00 90.56 94 ALA A C 1
ATOM 717 O O . ALA A 1 94 ? 7.863 -9.918 -9.968 1.00 90.56 94 ALA A O 1
ATOM 718 N N . ALA A 1 95 ? 7.889 -11.282 -11.746 1.00 91.19 95 ALA A N 1
ATOM 719 C CA . ALA A 1 95 ? 6.436 -11.340 -11.880 1.00 91.19 95 ALA A CA 1
ATOM 720 C C . ALA A 1 95 ? 5.776 -12.009 -10.658 1.00 91.19 95 ALA A C 1
ATOM 722 O O . ALA A 1 95 ? 4.755 -11.528 -10.158 1.00 91.19 95 ALA A O 1
ATOM 723 N N . ALA A 1 96 ? 6.371 -13.091 -10.144 1.00 91.19 96 ALA A N 1
ATOM 724 C CA . ALA A 1 96 ? 5.888 -13.789 -8.958 1.00 91.19 96 ALA A CA 1
ATOM 725 C C . ALA A 1 96 ? 5.983 -12.919 -7.697 1.00 91.19 96 ALA A C 1
ATOM 727 O O . ALA A 1 96 ? 5.018 -12.857 -6.931 1.00 91.19 96 ALA A O 1
ATOM 728 N N . GLU A 1 97 ? 7.099 -12.214 -7.495 1.00 91.94 97 GLU A N 1
ATOM 729 C CA . GLU A 1 97 ? 7.288 -11.303 -6.363 1.00 91.94 97 GLU A CA 1
ATOM 730 C C . GLU A 1 97 ? 6.237 -10.181 -6.360 1.00 91.94 97 GLU A C 1
ATOM 732 O O . GLU A 1 97 ? 5.571 -9.940 -5.344 1.00 91.94 97 GLU A O 1
ATOM 737 N N . LEU A 1 98 ? 6.024 -9.534 -7.511 1.00 92.75 98 LEU A N 1
ATOM 738 C CA . LEU A 1 98 ? 5.016 -8.484 -7.663 1.00 92.75 98 LEU A CA 1
ATOM 739 C C . LEU A 1 98 ? 3.594 -9.007 -7.445 1.00 92.75 98 LEU A C 1
ATOM 741 O O . LEU A 1 98 ? 2.805 -8.380 -6.729 1.00 92.75 98 LEU A O 1
ATOM 745 N N . GLY A 1 99 ? 3.270 -10.165 -8.025 1.00 91.31 99 GLY A N 1
ATOM 746 C CA . GLY A 1 99 ? 1.975 -10.816 -7.849 1.00 91.31 99 GLY A CA 1
ATOM 747 C C . GLY A 1 99 ? 1.698 -11.160 -6.385 1.00 91.31 99 GLY A C 1
ATOM 748 O O . GLY A 1 99 ? 0.607 -10.896 -5.871 1.00 91.31 99 GLY A O 1
ATOM 749 N N . GLU A 1 100 ? 2.699 -11.677 -5.672 1.00 94.00 100 GLU A N 1
ATOM 750 C CA . GLU A 1 100 ? 2.590 -11.983 -4.249 1.00 94.00 100 GLU A CA 1
ATOM 751 C C . GLU A 1 100 ? 2.395 -10.712 -3.407 1.00 94.00 100 GLU A C 1
ATOM 753 O O . GLU A 1 100 ? 1.527 -10.665 -2.526 1.00 94.00 100 GLU A O 1
ATOM 758 N N . ALA A 1 101 ? 3.160 -9.653 -3.686 1.00 91.69 101 ALA A N 1
ATOM 759 C CA . ALA A 1 101 ? 3.015 -8.371 -3.005 1.00 91.69 101 ALA A CA 1
ATOM 760 C C . ALA A 1 101 ? 1.616 -7.765 -3.223 1.00 91.69 101 ALA A C 1
ATOM 762 O O . ALA A 1 101 ? 0.972 -7.329 -2.261 1.00 91.69 101 ALA A O 1
ATOM 763 N N . ALA A 1 102 ? 1.101 -7.800 -4.455 1.00 88.75 102 ALA A N 1
ATOM 764 C CA . ALA A 1 102 ? -0.245 -7.336 -4.785 1.00 88.75 102 ALA A CA 1
ATOM 765 C C . ALA A 1 102 ? -1.330 -8.141 -4.047 1.00 88.75 102 ALA A C 1
ATOM 767 O O . ALA A 1 102 ? -2.233 -7.557 -3.438 1.00 88.75 102 ALA A O 1
ATOM 768 N N . ALA A 1 103 ? -1.212 -9.471 -4.016 1.00 93.38 103 ALA A N 1
ATOM 769 C CA . ALA A 1 103 ? -2.145 -10.336 -3.298 1.00 93.38 103 ALA A CA 1
ATOM 770 C C . ALA A 1 103 ? -2.167 -10.033 -1.788 1.00 93.38 103 ALA A C 1
ATOM 772 O O . ALA A 1 103 ? -3.238 -9.904 -1.184 1.00 93.38 103 ALA A O 1
ATOM 773 N N . ARG A 1 104 ? -0.995 -9.845 -1.165 1.00 94.38 104 ARG A N 1
ATOM 774 C CA . ARG A 1 104 ? -0.893 -9.488 0.260 1.00 94.38 104 ARG A CA 1
ATOM 775 C C . ARG A 1 104 ? -1.534 -8.135 0.573 1.00 94.38 104 ARG A C 1
ATOM 777 O O . ARG A 1 104 ? -2.195 -8.012 1.607 1.00 94.38 104 ARG A O 1
ATOM 784 N N . VAL A 1 105 ? -1.389 -7.140 -0.307 1.00 91.12 105 VAL A N 1
ATOM 785 C CA . VAL A 1 105 ? -2.072 -5.842 -0.168 1.00 91.12 105 VAL A CA 1
ATOM 786 C C . VAL A 1 105 ? -3.588 -6.022 -0.198 1.00 91.12 105 VAL A C 1
ATOM 788 O O . VAL A 1 105 ? -4.277 -5.499 0.679 1.00 91.12 105 VAL A O 1
ATOM 791 N N . GLN A 1 106 ? -4.126 -6.799 -1.143 1.00 91.00 106 GLN A N 1
ATOM 792 C CA . GLN A 1 106 ? -5.570 -7.047 -1.213 1.00 91.00 106 GLN A CA 1
ATOM 793 C C . GLN A 1 106 ? -6.105 -7.700 0.068 1.00 91.00 106 GLN A C 1
ATOM 795 O O . GLN A 1 106 ? -7.150 -7.297 0.586 1.00 91.00 106 GLN A O 1
ATOM 800 N N . ILE A 1 107 ? -5.378 -8.676 0.617 1.00 94.56 107 ILE A N 1
ATOM 801 C CA . ILE A 1 107 ? -5.737 -9.330 1.881 1.00 94.56 107 ILE A CA 1
ATOM 802 C C . ILE A 1 107 ? -5.724 -8.319 3.038 1.00 94.56 107 ILE A C 1
ATOM 804 O O . ILE A 1 107 ? -6.692 -8.236 3.798 1.00 94.56 107 ILE A O 1
ATOM 808 N N . ALA A 1 108 ? -4.669 -7.510 3.160 1.00 92.12 108 ALA A N 1
ATOM 809 C CA . ALA A 1 108 ? -4.563 -6.507 4.218 1.00 92.12 108 ALA A CA 1
ATOM 810 C C . ALA A 1 108 ? -5.671 -5.444 4.130 1.00 92.12 108 ALA A C 1
ATOM 812 O O . ALA A 1 108 ? -6.269 -5.090 5.148 1.00 92.12 108 ALA A O 1
ATOM 813 N N . ARG A 1 109 ? -6.020 -5.001 2.915 1.00 89.06 109 ARG A N 1
ATOM 814 C CA . ARG A 1 109 ? -7.136 -4.071 2.674 1.00 89.06 109 ARG A CA 1
ATOM 815 C C . ARG A 1 109 ? -8.465 -4.642 3.151 1.00 89.06 109 ARG A C 1
ATOM 817 O O . ARG A 1 109 ? -9.240 -3.926 3.781 1.00 89.06 109 ARG A O 1
ATOM 824 N N . ARG A 1 110 ? -8.728 -5.929 2.893 1.00 92.81 110 ARG A N 1
ATOM 825 C CA . ARG A 1 110 ? -9.942 -6.602 3.387 1.00 92.81 110 ARG A CA 1
ATOM 826 C C . ARG A 1 110 ? -9.995 -6.583 4.914 1.00 92.81 110 ARG A C 1
ATOM 828 O O . ARG A 1 110 ? -10.992 -6.130 5.470 1.00 92.81 110 ARG A O 1
ATOM 835 N N . PHE A 1 111 ? -8.905 -6.958 5.589 1.00 90.94 111 PHE A N 1
ATOM 836 C CA . PHE A 1 111 ? -8.844 -6.926 7.054 1.00 90.94 111 PHE A CA 1
ATOM 837 C C . PHE A 1 111 ? -9.034 -5.524 7.642 1.00 90.94 111 PHE A C 1
ATOM 839 O O . PHE A 1 111 ? -9.762 -5.367 8.625 1.00 90.94 111 PHE A O 1
ATOM 846 N N . TYR A 1 112 ? -8.418 -4.506 7.039 1.00 86.50 112 TYR A N 1
ATOM 847 C CA . TYR A 1 112 ? -8.614 -3.115 7.439 1.00 86.50 112 TYR A CA 1
ATOM 848 C C . TYR A 1 112 ? -10.077 -2.681 7.282 1.00 86.50 112 TYR A C 1
ATOM 850 O O . TYR A 1 112 ? -10.679 -2.160 8.224 1.00 86.50 112 TYR A O 1
ATOM 858 N N . ASN A 1 113 ? -10.685 -2.967 6.129 1.00 88.50 113 ASN A N 1
ATOM 859 C CA . ASN A 1 113 ? -12.078 -2.626 5.851 1.00 88.50 113 ASN A CA 1
ATOM 860 C C . ASN A 1 113 ? -13.047 -3.306 6.825 1.00 88.50 113 ASN A C 1
ATOM 862 O O . ASN A 1 113 ? -13.995 -2.667 7.292 1.00 88.50 113 ASN A O 1
ATOM 866 N N . ASP A 1 114 ? -12.796 -4.565 7.179 1.00 90.00 114 ASP A N 1
ATOM 867 C CA . ASP A 1 114 ? -13.596 -5.284 8.169 1.00 90.00 114 ASP A CA 1
ATOM 868 C C . ASP A 1 114 ? -13.444 -4.673 9.570 1.00 90.00 114 ASP A C 1
ATOM 870 O O . ASP A 1 114 ? -14.445 -4.426 10.246 1.00 90.00 114 ASP A O 1
ATOM 874 N N . ALA A 1 115 ? -12.225 -4.311 9.984 1.00 84.88 115 ALA A N 1
ATOM 875 C CA . ALA A 1 115 ? -11.992 -3.625 11.257 1.00 84.88 115 ALA A CA 1
ATOM 876 C C . ALA A 1 115 ? -12.693 -2.250 11.322 1.00 84.88 115 ALA A C 1
ATOM 878 O O . ALA A 1 115 ? -13.292 -1.884 12.345 1.00 84.88 115 ALA A O 1
ATOM 879 N N . VAL A 1 116 ? -12.678 -1.490 10.222 1.00 82.69 116 VAL A N 1
ATOM 880 C CA . VAL A 1 116 ? -13.390 -0.208 10.102 1.00 82.69 116 VAL A CA 1
ATOM 881 C C . VAL A 1 116 ? -14.907 -0.415 10.150 1.00 82.69 116 VAL A C 1
ATOM 883 O O . VAL A 1 116 ? -15.608 0.334 10.842 1.00 82.69 116 VAL A O 1
ATOM 886 N N . ARG A 1 117 ? -15.433 -1.434 9.457 1.00 83.50 117 ARG A N 1
ATOM 887 C CA . ARG A 1 117 ? -16.864 -1.777 9.450 1.00 83.50 117 ARG A CA 1
ATOM 888 C C . ARG A 1 117 ? -17.356 -2.166 10.845 1.00 83.50 117 ARG A C 1
ATOM 890 O O . ARG A 1 117 ? -18.396 -1.659 11.277 1.00 83.50 117 ARG A O 1
ATOM 897 N N . ASP A 1 118 ? -16.596 -2.979 11.574 1.00 81.81 118 ASP A N 1
ATOM 898 C CA . ASP A 1 118 ? -16.901 -3.371 12.956 1.00 81.81 118 ASP A CA 1
ATOM 899 C C . ASP A 1 118 ? -16.986 -2.142 13.877 1.00 81.81 118 ASP A C 1
ATOM 901 O O . ASP A 1 118 ? -17.939 -1.974 14.649 1.00 81.81 118 ASP A O 1
ATOM 905 N N . THR A 1 119 ? -16.026 -1.225 13.733 1.00 78.06 119 THR A N 1
ATOM 906 C CA . THR A 1 119 ? -15.954 0.015 14.518 1.00 78.06 119 THR A CA 1
ATOM 907 C C . THR A 1 119 ? -17.126 0.952 14.213 1.00 78.06 119 THR A C 1
ATOM 909 O O . THR A 1 119 ? -17.763 1.480 15.130 1.00 78.06 119 THR A O 1
ATOM 912 N N . ARG A 1 120 ? -17.480 1.127 12.932 1.00 77.25 120 ARG A N 1
ATOM 913 C CA . ARG A 1 120 ? -18.629 1.944 12.498 1.00 77.25 120 ARG A CA 1
ATOM 914 C C . ARG A 1 120 ? -19.964 1.379 12.975 1.00 77.25 120 ARG A C 1
ATOM 916 O O . ARG A 1 120 ? -20.793 2.135 13.478 1.00 77.25 120 ARG A O 1
ATOM 923 N N . THR A 1 121 ? -20.154 0.064 12.879 1.00 73.69 121 THR A N 1
ATOM 924 C CA . THR A 1 121 ? -21.383 -0.618 13.318 1.00 73.69 121 THR A CA 1
ATOM 925 C C . THR A 1 121 ? -21.606 -0.445 14.821 1.00 73.69 121 THR A C 1
ATOM 927 O O . THR A 1 121 ? -22.733 -0.211 15.265 1.00 73.69 121 THR A O 1
ATOM 930 N N . LEU A 1 122 ? -20.535 -0.489 15.623 1.00 68.00 122 LEU A N 1
ATOM 931 C CA . LEU A 1 122 ? -20.624 -0.216 17.057 1.00 68.00 122 LEU A CA 1
ATOM 932 C C . LEU A 1 122 ? -20.926 1.265 17.339 1.00 68.00 122 LEU A C 1
ATOM 934 O O . LEU A 1 122 ? -21.742 1.565 18.212 1.00 68.00 122 LEU A O 1
ATOM 938 N N . ARG A 1 123 ? -20.314 2.185 16.580 1.00 65.94 123 ARG A N 1
ATOM 939 C CA . ARG A 1 123 ? -20.496 3.637 16.745 1.00 65.94 123 ARG A CA 1
ATOM 940 C C . ARG A 1 123 ? -21.888 4.128 16.323 1.00 65.94 123 ARG A C 1
ATOM 942 O O . ARG A 1 123 ? -22.363 5.128 16.856 1.00 65.94 123 ARG A O 1
ATOM 949 N N . ALA A 1 124 ? -22.545 3.414 15.408 1.00 61.41 124 ALA A N 1
ATOM 950 C CA . ALA A 1 124 ? -23.909 3.683 14.950 1.00 61.41 124 ALA A CA 1
ATOM 951 C C . ALA A 1 124 ? -24.997 3.272 15.964 1.00 61.41 124 ALA A C 1
ATOM 953 O O . ALA A 1 124 ? -26.122 3.773 15.905 1.00 61.41 124 ALA A O 1
ATOM 954 N N . ARG A 1 125 ? -24.688 2.397 16.934 1.00 57.81 125 ARG A N 1
ATOM 955 C CA . ARG A 1 125 ? -25.605 2.095 18.048 1.00 57.81 125 ARG A CA 1
ATOM 956 C C . ARG A 1 125 ? -25.712 3.330 18.950 1.00 57.81 125 ARG A C 1
ATOM 958 O O . ARG A 1 125 ? -24.717 3.995 19.178 1.00 57.81 125 ARG A O 1
ATOM 965 N N . ARG A 1 126 ? -26.897 3.653 19.487 1.00 47.06 126 ARG A N 1
ATOM 966 C CA . ARG A 1 126 ? -27.208 4.907 20.231 1.00 47.06 126 ARG A CA 1
ATOM 967 C C . ARG A 1 126 ? -26.278 5.264 21.416 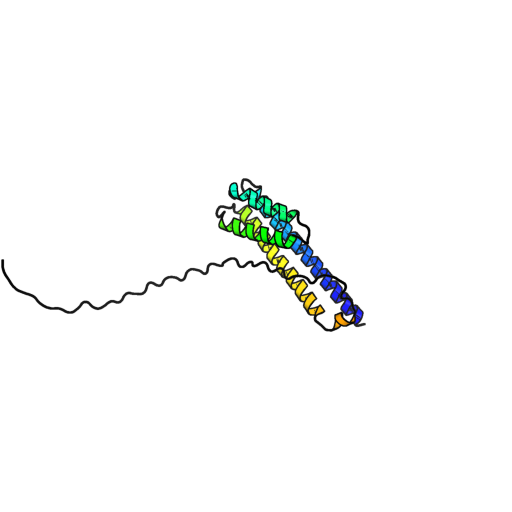1.00 47.06 126 ARG A C 1
ATOM 969 O O . ARG A 1 126 ? -26.311 6.401 21.872 1.00 47.06 126 ARG A O 1
ATOM 976 N N . MET A 1 127 ? -25.453 4.341 21.909 1.00 43.81 127 MET A N 1
ATOM 977 C CA . MET A 1 127 ? -24.743 4.453 23.193 1.00 43.81 127 MET A CA 1
ATOM 978 C C . MET A 1 127 ? -23.481 5.352 23.241 1.00 43.81 127 MET A C 1
ATOM 980 O O . MET A 1 127 ? -23.313 6.031 24.252 1.00 43.81 127 MET A O 1
ATOM 984 N N . PRO A 1 128 ? -22.613 5.477 22.213 1.00 49.09 128 PRO A N 1
ATOM 985 C CA . PRO A 1 128 ? -21.456 6.379 22.261 1.00 49.09 128 PRO A CA 1
ATOM 986 C C . PRO A 1 128 ? -21.837 7.861 22.114 1.00 49.09 128 PRO A C 1
ATOM 988 O O . PRO A 1 128 ? -21.016 8.728 22.401 1.00 49.09 128 PRO A O 1
ATOM 991 N N . ARG A 1 129 ? -23.077 8.170 21.692 1.00 46.50 129 ARG A N 1
ATOM 992 C CA . ARG A 1 129 ? -23.591 9.551 21.596 1.00 46.50 129 ARG A CA 1
ATOM 993 C C . ARG A 1 129 ? -23.814 10.184 22.975 1.00 46.50 129 ARG A C 1
ATOM 995 O O . ARG A 1 129 ? -23.767 11.402 23.079 1.00 46.50 129 ARG A O 1
ATOM 1002 N N . LEU A 1 130 ? -24.012 9.372 24.021 1.00 43.06 130 LEU A N 1
ATOM 1003 C CA . LEU A 1 130 ? -24.240 9.844 25.392 1.00 43.06 130 LEU A CA 1
ATOM 1004 C C . LEU A 1 130 ? -22.940 10.180 26.144 1.00 43.06 130 LEU A C 1
ATOM 1006 O O . LEU A 1 130 ? -22.970 10.960 27.087 1.00 43.06 130 LEU A O 1
ATOM 1010 N N . LEU A 1 131 ? -21.801 9.607 25.733 1.00 41.44 131 LEU A N 1
ATOM 1011 C CA . LEU A 1 131 ? -20.525 9.740 26.449 1.00 41.44 131 LEU A CA 1
ATOM 1012 C C . LEU A 1 131 ? -19.623 10.870 25.935 1.00 41.44 131 LEU A C 1
ATOM 1014 O O . LEU A 1 131 ? -18.498 10.982 26.404 1.00 41.44 131 LEU A O 1
ATOM 1018 N N . HIS A 1 132 ? -20.073 11.684 24.970 1.00 43.34 132 HIS A N 1
ATOM 1019 C CA . HIS A 1 132 ? -19.302 12.821 24.432 1.00 43.34 132 HIS A CA 1
ATOM 1020 C C . HIS A 1 132 ? -17.835 12.474 24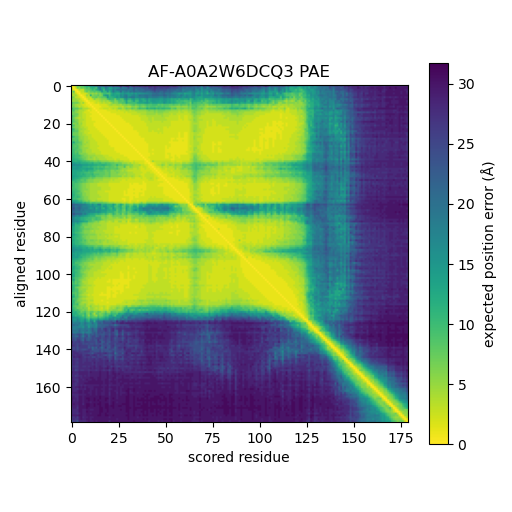.062 1.00 43.34 132 HIS A C 1
ATOM 1022 O O . HIS A 1 132 ? -16.973 13.340 23.986 1.00 43.34 132 HIS A O 1
ATOM 1028 N N . LEU A 1 133 ? -17.559 11.194 23.771 1.00 42.97 133 LEU A N 1
ATOM 1029 C CA . LEU A 1 133 ? -16.256 10.645 23.367 1.00 42.97 133 LEU A CA 1
ATOM 1030 C C . LEU A 1 133 ? -16.023 10.786 21.855 1.00 42.97 133 LEU A C 1
ATOM 1032 O O . LEU A 1 133 ? -15.129 10.166 21.282 1.00 42.97 133 LEU A O 1
ATOM 1036 N N . ALA A 1 134 ? -16.814 11.625 21.181 1.00 35.84 134 ALA A N 1
ATOM 1037 C CA . ALA A 1 134 ? -16.559 12.049 19.811 1.00 35.84 134 ALA A CA 1
ATOM 1038 C C . ALA A 1 134 ? -15.417 13.085 19.775 1.00 35.84 134 ALA A C 1
ATOM 1040 O O . ALA A 1 134 ? -15.548 14.170 19.219 1.00 35.84 134 ALA A O 1
ATOM 1041 N N . GLY A 1 135 ? -14.283 12.745 20.392 1.00 38.66 135 GLY A N 1
ATOM 1042 C CA . GLY A 1 135 ? -13.038 13.479 20.252 1.00 38.66 135 GLY A CA 1
ATOM 1043 C C . GLY A 1 135 ? -12.528 13.342 18.820 1.00 38.66 135 GLY A C 1
ATOM 1044 O O . GLY A 1 135 ? -12.149 12.254 18.402 1.00 38.66 135 GLY A O 1
ATOM 1045 N N . ARG A 1 136 ? -12.622 14.444 18.067 1.00 36.66 136 ARG A N 1
ATOM 1046 C CA . ARG A 1 136 ? -11.765 14.948 16.970 1.00 36.66 136 ARG A CA 1
ATOM 1047 C C . ARG A 1 136 ? -10.827 13.970 16.219 1.00 36.66 136 ARG A C 1
ATOM 1049 O O . ARG A 1 136 ? -9.704 14.347 15.910 1.00 36.66 136 ARG A O 1
ATOM 1056 N N . ARG A 1 137 ? -11.238 12.749 15.869 1.00 36.16 137 ARG A N 1
ATOM 1057 C CA . ARG A 1 137 ? -10.515 11.908 14.893 1.00 36.16 137 ARG A CA 1
ATOM 1058 C C . ARG A 1 137 ? -11.335 11.864 13.609 1.00 36.16 137 ARG A C 1
ATOM 1060 O O . ARG A 1 137 ? -12.512 11.498 13.648 1.00 36.16 137 ARG A O 1
ATOM 1067 N N . ALA A 1 138 ? -10.729 12.315 12.511 1.00 40.34 138 ALA A N 1
ATOM 1068 C CA . ALA A 1 138 ? -11.350 12.356 11.193 1.00 40.34 138 ALA A CA 1
ATOM 1069 C C . ALA A 1 138 ? -11.907 10.977 10.805 1.00 40.34 138 ALA A C 1
ATOM 1071 O O . ALA A 1 138 ? -11.368 9.937 11.187 1.00 40.34 138 ALA A O 1
ATOM 1072 N N . MET A 1 139 ? -13.034 10.978 10.092 1.00 34.16 139 MET A N 1
ATOM 1073 C CA . MET A 1 139 ? -13.739 9.761 9.699 1.00 34.16 139 MET A CA 1
ATOM 1074 C C . MET A 1 139 ? -12.834 8.893 8.800 1.00 34.16 139 MET A C 1
ATOM 1076 O O . MET A 1 139 ? -12.316 9.431 7.824 1.00 34.16 139 MET A O 1
ATOM 1080 N N . PRO A 1 140 ? -12.659 7.580 9.080 1.00 45.47 140 PRO A N 1
ATOM 1081 C CA . PRO A 1 140 ? -11.894 6.685 8.211 1.00 45.47 140 PRO A CA 1
ATOM 1082 C C . PRO A 1 140 ? -12.493 6.714 6.807 1.00 45.47 140 PRO A C 1
ATOM 1084 O O . PRO A 1 140 ? -13.678 6.427 6.643 1.00 45.47 140 PRO A O 1
ATOM 1087 N N . GLN A 1 141 ? -11.733 7.127 5.805 1.00 40.91 141 GLN A N 1
ATOM 1088 C CA . GLN A 1 141 ? -12.239 7.199 4.438 1.00 40.91 141 GLN A CA 1
ATOM 1089 C C . GLN A 1 141 ? -12.209 5.795 3.825 1.00 40.91 141 GLN A C 1
ATOM 1091 O O . GLN A 1 141 ? -11.335 4.992 4.145 1.00 40.91 141 GLN A O 1
ATOM 1096 N N . PHE A 1 142 ? -13.218 5.460 3.020 1.00 41.00 142 PHE A N 1
ATOM 1097 C CA . PHE A 1 142 ? -13.206 4.203 2.277 1.00 41.00 142 PHE A CA 1
ATOM 1098 C C . PHE A 1 142 ? -12.047 4.248 1.282 1.00 41.00 142 PHE A C 1
ATOM 1100 O O . PHE A 1 142 ? -11.945 5.193 0.506 1.00 41.00 142 PHE A O 1
ATOM 1107 N N . PHE A 1 143 ? -11.172 3.247 1.333 1.00 40.66 143 PHE A N 1
ATOM 1108 C CA . PHE A 1 143 ? -10.095 3.091 0.367 1.00 40.66 143 PHE A CA 1
ATOM 1109 C C . PHE A 1 143 ? -10.624 2.305 -0.833 1.00 40.66 143 PHE A C 1
ATOM 1111 O O . PHE A 1 143 ? -10.490 1.077 -0.926 1.00 40.66 143 PHE A O 1
ATOM 1118 N N . ASP A 1 144 ? -11.317 3.040 -1.693 1.00 40.12 144 ASP A N 1
ATOM 1119 C CA . ASP A 1 144 ? -11.821 2.568 -2.974 1.00 40.12 144 ASP A CA 1
ATOM 1120 C C . ASP A 1 144 ? -10.661 2.627 -3.977 1.00 40.12 144 ASP A C 1
ATOM 1122 O O . ASP A 1 144 ? -10.368 3.670 -4.555 1.00 40.12 144 ASP A O 1
ATOM 1126 N N . ILE A 1 145 ? -9.912 1.527 -4.081 1.00 42.47 145 ILE A N 1
ATOM 1127 C CA . ILE A 1 145 ? -9.103 1.271 -5.277 1.00 42.47 145 ILE A CA 1
ATOM 1128 C C . ILE A 1 145 ? -9.912 0.288 -6.095 1.00 42.47 145 ILE A C 1
ATOM 1130 O O . ILE A 1 145 ? -10.181 -0.827 -5.631 1.00 42.47 145 ILE A O 1
ATOM 1134 N N . ASP A 1 146 ? -10.277 0.765 -7.273 1.00 43.62 146 ASP A N 1
ATOM 1135 C CA . ASP A 1 146 ? -10.910 0.059 -8.368 1.00 43.62 146 ASP A CA 1
ATOM 1136 C C . ASP A 1 146 ? -9.928 -0.993 -8.920 1.00 43.62 146 ASP A C 1
ATOM 1138 O O . ASP A 1 146 ? -9.162 -0.739 -9.843 1.00 43.62 146 ASP A O 1
ATOM 1142 N N . ASP A 1 147 ? -9.884 -2.166 -8.281 1.00 50.72 147 ASP A N 1
ATOM 1143 C CA . ASP A 1 147 ? -9.098 -3.329 -8.729 1.00 50.72 147 ASP A CA 1
ATOM 1144 C C . ASP A 1 147 ? -9.975 -4.277 -9.566 1.00 50.72 147 ASP A C 1
ATOM 1146 O O . ASP A 1 147 ? -10.026 -5.489 -9.332 1.00 50.72 147 ASP A O 1
ATOM 1150 N N . THR A 1 148 ? -10.713 -3.741 -10.537 1.00 40.41 148 THR A N 1
ATOM 1151 C CA . THR A 1 148 ? -11.352 -4.572 -11.559 1.00 40.41 148 THR A CA 1
ATOM 1152 C C . THR A 1 148 ? -10.354 -4.829 -12.686 1.00 40.41 148 THR A C 1
ATOM 1154 O O . THR A 1 148 ? -10.352 -4.175 -13.722 1.00 40.41 148 THR A O 1
ATOM 1157 N N . LEU A 1 149 ? -9.473 -5.815 -12.483 1.00 43.00 149 LEU A N 1
ATOM 1158 C CA . LEU A 1 149 ? -8.770 -6.449 -13.600 1.00 43.00 149 LEU A CA 1
ATOM 1159 C C . LEU A 1 149 ? -9.831 -6.952 -14.595 1.00 43.00 149 LEU A C 1
ATOM 1161 O O . LEU A 1 149 ? -10.749 -7.664 -14.166 1.00 43.00 149 LEU A O 1
ATOM 1165 N N . PRO A 1 150 ? -9.750 -6.616 -15.895 1.00 42.78 150 PRO A N 1
ATOM 1166 C CA . PRO A 1 150 ? -10.660 -7.173 -16.878 1.00 42.78 150 PRO A CA 1
ATOM 1167 C C . PRO A 1 150 ? -10.405 -8.680 -16.973 1.00 42.78 150 PRO A C 1
ATOM 1169 O O . PRO A 1 150 ? -9.474 -9.144 -17.625 1.00 42.78 150 PRO A O 1
ATOM 1172 N N . VAL A 1 151 ? -11.254 -9.467 -16.312 1.00 52.16 151 VAL A N 1
ATOM 1173 C CA . VAL A 1 151 ? -11.412 -10.882 -16.640 1.00 52.16 151 VAL A CA 1
ATOM 1174 C C . VAL A 1 151 ? -11.987 -10.906 -18.048 1.00 52.16 151 VAL A C 1
ATOM 1176 O O . VAL A 1 151 ? -13.170 -10.630 -18.234 1.00 52.16 151 VAL A O 1
ATOM 1179 N N . HIS A 1 152 ? -11.153 -11.191 -19.048 1.00 49.31 152 HIS A N 1
ATOM 1180 C CA . HIS A 1 152 ? -11.647 -11.501 -20.382 1.00 49.31 152 HIS A CA 1
ATOM 1181 C C . HIS A 1 152 ? -12.486 -12.786 -20.256 1.00 49.31 152 HIS A C 1
ATOM 1183 O O . HIS A 1 152 ? -11.931 -13.835 -19.915 1.00 49.31 152 HIS A O 1
ATOM 1189 N N . PRO A 1 153 ? -13.815 -12.751 -20.467 1.00 57.59 153 PRO A N 1
ATOM 1190 C CA . PRO A 1 153 ? -14.594 -13.982 -20.512 1.00 57.59 153 PRO A CA 1
ATOM 1191 C C . PRO A 1 153 ? -14.063 -14.848 -21.667 1.00 57.59 153 PRO A C 1
ATOM 1193 O O . PRO A 1 153 ? -13.667 -14.289 -22.693 1.00 57.59 153 PRO A O 1
ATOM 1196 N N . PRO A 1 154 ? -14.012 -16.188 -21.553 1.00 56.28 154 PRO A N 1
ATOM 1197 C CA . PRO A 1 154 ? -13.641 -17.022 -22.692 1.00 56.28 154 PRO A CA 1
ATOM 1198 C C . PRO A 1 154 ? -14.546 -16.658 -23.874 1.00 56.28 154 PRO A C 1
ATOM 1200 O O . PRO A 1 154 ? -15.765 -16.559 -23.712 1.00 56.28 154 PRO A O 1
ATOM 1203 N N . ALA A 1 155 ? -13.937 -16.379 -25.030 1.00 53.38 155 ALA A N 1
ATOM 1204 C CA . ALA A 1 155 ? -14.668 -15.977 -26.224 1.00 53.38 155 ALA A CA 1
ATOM 1205 C C . ALA A 1 155 ? -15.783 -16.999 -26.512 1.00 53.38 155 ALA A C 1
ATOM 1207 O O . ALA A 1 155 ? -15.529 -18.205 -26.414 1.00 53.38 155 ALA A O 1
ATOM 1208 N N . PRO A 1 156 ? -17.010 -16.559 -26.849 1.00 53.72 156 PRO A N 1
ATOM 1209 C CA . PRO A 1 156 ? -18.059 -17.488 -27.231 1.00 53.72 156 PRO A CA 1
ATOM 1210 C C . PRO A 1 156 ? -17.575 -18.287 -28.442 1.00 53.72 156 PRO A C 1
ATOM 1212 O O . PRO A 1 156 ? -17.187 -17.714 -29.460 1.00 53.72 156 PRO A O 1
ATOM 1215 N N . THR A 1 157 ? -17.575 -19.615 -28.321 1.00 51.97 157 THR A N 1
ATOM 1216 C CA . THR A 1 157 ? -17.361 -20.522 -29.447 1.00 51.97 157 THR A CA 1
ATOM 1217 C C . THR A 1 157 ? -18.382 -20.168 -30.520 1.00 51.97 157 THR A C 1
ATOM 1219 O O . THR A 1 157 ? -19.580 -20.385 -30.337 1.00 51.97 157 THR A O 1
ATOM 1222 N N . VAL A 1 158 ? -17.914 -19.582 -31.623 1.00 52.38 158 VAL A N 1
ATOM 1223 C CA . VAL A 1 158 ? -18.734 -19.361 -32.812 1.00 52.38 158 VAL A CA 1
ATOM 1224 C C . VAL A 1 158 ? -19.156 -20.742 -33.303 1.00 52.38 158 VAL A C 1
ATOM 1226 O O . VAL A 1 158 ? -18.370 -21.473 -33.897 1.00 52.38 158 VAL A O 1
ATOM 1229 N N . THR A 1 159 ? -20.390 -21.127 -32.991 1.00 53.47 159 THR A N 1
ATOM 1230 C CA . THR A 1 159 ? -21.065 -22.217 -33.689 1.00 53.47 159 THR A CA 1
ATOM 1231 C C . THR A 1 159 ? -21.424 -21.662 -35.057 1.00 53.47 159 THR A C 1
ATOM 1233 O O . THR A 1 159 ? -22.296 -20.804 -35.174 1.00 53.47 159 THR A O 1
ATOM 1236 N N . THR A 1 160 ? -20.679 -22.085 -36.074 1.00 49.50 160 THR A N 1
ATOM 1237 C CA . THR A 1 160 ? -20.984 -21.818 -37.479 1.00 49.50 160 THR A CA 1
ATOM 1238 C C . THR A 1 160 ? -22.420 -22.270 -37.765 1.00 49.50 160 THR A C 1
ATOM 1240 O O . THR A 1 160 ? -22.727 -23.433 -37.496 1.00 49.50 160 THR A O 1
ATOM 1243 N N . PRO A 1 161 ? -23.314 -21.407 -38.277 1.00 49.50 161 PRO A N 1
ATOM 1244 C CA . PRO A 1 161 ? -24.624 -21.860 -38.707 1.00 49.50 161 PRO A CA 1
ATOM 1245 C C . PRO A 1 161 ? -24.488 -22.728 -39.963 1.00 49.50 161 PRO A C 1
ATOM 1247 O O . PRO A 1 161 ? -23.835 -22.360 -40.940 1.00 49.50 161 PRO A O 1
ATOM 1250 N N . GLU A 1 162 ? -25.104 -23.901 -39.876 1.00 51.75 162 GLU A N 1
ATOM 1251 C CA . GLU A 1 162 ? -25.385 -24.854 -40.942 1.00 51.75 162 GLU A CA 1
ATOM 1252 C C . GLU A 1 162 ? -26.185 -24.150 -42.052 1.00 51.75 162 GLU A C 1
ATOM 1254 O O . GLU A 1 162 ? -27.312 -23.706 -41.836 1.00 51.75 162 GLU A O 1
ATOM 1259 N N . PHE A 1 163 ? -25.568 -23.975 -43.224 1.00 46.50 163 PHE A N 1
ATOM 1260 C CA . PHE A 1 163 ? -26.250 -23.490 -44.422 1.00 46.50 163 PHE A CA 1
ATOM 1261 C C . PHE A 1 163 ? -26.981 -24.664 -45.073 1.00 46.50 163 PHE A C 1
ATOM 1263 O O . PHE A 1 163 ? -26.368 -25.463 -45.780 1.00 46.50 163 PHE A O 1
ATOM 1270 N N . ASP A 1 164 ? -28.285 -24.748 -44.830 1.00 52.09 164 ASP A N 1
ATOM 1271 C CA . ASP A 1 164 ? -29.206 -25.579 -45.598 1.00 52.09 164 ASP A CA 1
ATOM 1272 C C . ASP A 1 164 ? -29.848 -24.682 -46.670 1.00 52.09 164 ASP A C 1
ATOM 1274 O O . ASP A 1 164 ? -30.750 -23.898 -46.376 1.00 52.09 164 ASP A O 1
ATOM 1278 N N . ASP A 1 165 ? -29.325 -24.727 -47.900 1.00 50.28 165 ASP A N 1
ATOM 1279 C CA . ASP A 1 165 ? -29.953 -24.085 -49.063 1.00 50.28 165 ASP A CA 1
ATOM 1280 C C . ASP A 1 165 ? -30.230 -25.131 -50.150 1.00 50.28 165 ASP A C 1
ATOM 1282 O O . ASP A 1 165 ? -29.561 -25.257 -51.179 1.00 50.28 165 ASP A O 1
ATOM 1286 N N . LEU A 1 166 ? -31.248 -25.939 -49.862 1.00 49.94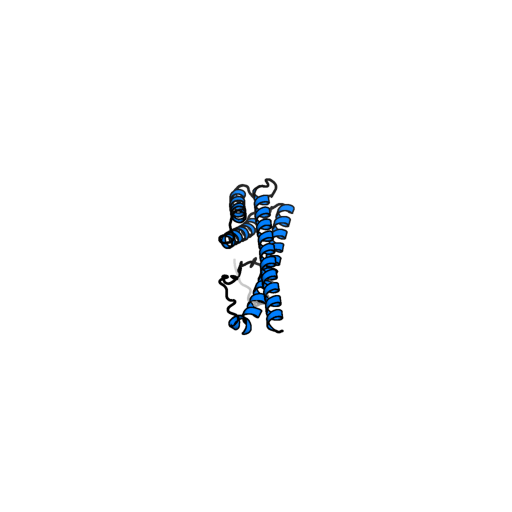 166 LEU A N 1
ATOM 1287 C CA . LEU A 1 166 ? -32.019 -26.698 -50.835 1.00 49.94 166 LEU A CA 1
ATOM 1288 C C . LEU A 1 166 ? -32.912 -25.736 -51.638 1.00 49.94 166 LEU A C 1
ATOM 1290 O O . LEU A 1 166 ? -34.068 -25.518 -51.278 1.00 49.94 166 LEU A O 1
ATOM 1294 N N . SER A 1 167 ? -32.422 -25.198 -52.760 1.00 50.56 167 SER A N 1
ATOM 1295 C CA . SER A 1 167 ? -33.276 -24.789 -53.894 1.00 50.56 167 SER A CA 1
ATOM 1296 C C . SER A 1 167 ? -32.480 -24.434 -55.150 1.00 50.56 167 SER A C 1
ATOM 1298 O O . SER A 1 167 ? -32.360 -23.276 -55.535 1.00 50.56 167 SER A O 1
ATOM 1300 N N . MET A 1 168 ? -32.023 -25.452 -55.877 1.00 45.34 168 MET A N 1
ATOM 1301 C CA . MET A 1 168 ? -31.891 -25.357 -57.334 1.00 45.34 168 MET A CA 1
ATOM 1302 C C . MET A 1 168 ? -32.327 -26.677 -57.965 1.00 45.34 168 MET A C 1
ATOM 1304 O O . MET A 1 168 ? -31.511 -27.478 -58.406 1.00 45.34 168 MET A O 1
ATOM 1308 N N . ASP A 1 169 ? -33.642 -26.886 -58.014 1.00 51.41 169 ASP A N 1
ATOM 1309 C CA . ASP A 1 169 ? -34.237 -27.791 -58.991 1.00 51.41 169 ASP A CA 1
ATOM 1310 C C . ASP A 1 169 ? -35.516 -27.169 -59.565 1.00 51.41 169 ASP A C 1
ATOM 1312 O O . ASP A 1 169 ? -36.595 -27.223 -58.971 1.00 51.41 169 ASP A O 1
ATOM 1316 N N . ARG A 1 170 ? -35.385 -26.525 -60.731 1.00 49.00 170 ARG A N 1
ATOM 1317 C CA . ARG A 1 170 ? -36.464 -26.486 -61.722 1.00 49.00 170 ARG A CA 1
ATOM 1318 C C . ARG A 1 170 ? -35.911 -26.302 -63.133 1.00 49.00 170 ARG A C 1
ATOM 1320 O O . ARG A 1 170 ? -35.557 -25.210 -63.564 1.00 49.00 170 ARG A O 1
ATOM 1327 N N . ALA A 1 171 ? -35.887 -27.443 -63.803 1.00 48.62 171 ALA A N 1
ATOM 1328 C CA . ALA A 1 171 ? -35.775 -27.723 -65.225 1.00 48.62 171 ALA A CA 1
ATOM 1329 C C . ALA A 1 171 ? -36.520 -26.792 -66.211 1.00 48.62 171 ALA A C 1
ATOM 1331 O O . ALA A 1 171 ? -37.601 -26.294 -65.893 1.00 48.62 171 ALA A O 1
ATOM 1332 N N . LEU A 1 172 ? -35.944 -26.712 -67.425 1.00 50.41 172 LEU A N 1
ATOM 1333 C CA . LEU A 1 172 ? -36.483 -26.806 -68.812 1.00 50.41 172 LEU A CA 1
ATOM 1334 C C . LEU A 1 172 ? -35.713 -25.814 -69.718 1.00 50.41 172 LEU A C 1
ATOM 1336 O O . LEU A 1 172 ? -35.480 -24.687 -69.305 1.00 50.41 172 LEU A O 1
ATOM 1340 N N . ASP A 1 173 ? -35.282 -26.102 -70.947 1.00 48.75 173 ASP A N 1
ATOM 1341 C CA . ASP A 1 173 ? -35.684 -27.111 -71.938 1.00 48.75 173 ASP A CA 1
ATOM 1342 C C . ASP A 1 173 ? -34.583 -27.199 -73.040 1.00 48.75 173 ASP A C 1
ATOM 1344 O O . ASP A 1 173 ? -33.782 -26.264 -73.166 1.00 48.75 173 ASP A O 1
ATOM 1348 N N . PRO A 1 174 ? -34.513 -28.273 -73.853 1.00 60.00 174 PRO A N 1
ATOM 1349 C CA . PRO A 1 174 ? -33.506 -28.481 -74.885 1.00 60.00 174 PRO A CA 1
ATOM 1350 C C . PRO A 1 174 ? -33.978 -28.117 -76.311 1.00 60.00 174 PRO A C 1
ATOM 1352 O O . PRO A 1 174 ? -35.165 -28.049 -76.610 1.00 60.00 174 PRO A O 1
ATOM 1355 N N . ALA A 1 175 ? -32.984 -28.055 -77.208 1.00 50.47 175 ALA A N 1
ATOM 1356 C CA . ALA A 1 175 ? -33.040 -28.229 -78.668 1.00 50.47 175 ALA A CA 1
ATOM 1357 C C . ALA A 1 175 ? -33.3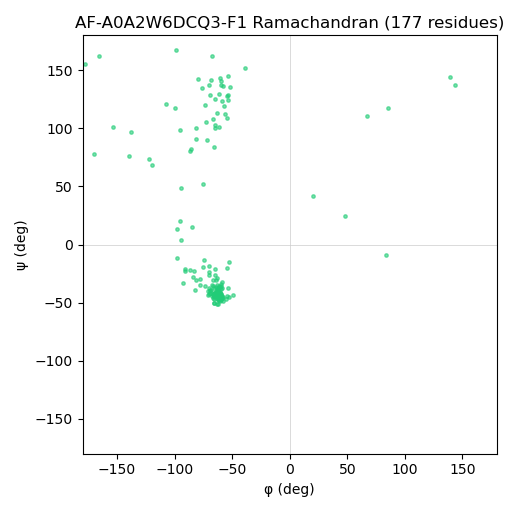91 -27.030 -79.579 1.00 50.47 175 ALA A C 1
ATOM 1359 O O . ALA A 1 175 ? -34.524 -26.559 -79.610 1.00 50.47 175 ALA A O 1
ATOM 1360 N N . LYS A 1 176 ? -32.401 -26.688 -80.430 1.00 49.12 176 LYS A N 1
ATOM 1361 C CA . LYS A 1 176 ? -32.414 -26.247 -81.854 1.00 49.12 176 LYS A CA 1
ATOM 1362 C C . LYS A 1 176 ? -31.394 -25.121 -82.054 1.00 49.12 176 LYS A C 1
ATOM 1364 O O . LYS A 1 176 ? -31.297 -24.259 -81.198 1.00 49.12 176 LYS A O 1
ATOM 1369 N N . ASP A 1 177 ? -30.657 -24.959 -83.142 1.00 49.09 177 ASP A N 1
ATOM 1370 C CA . ASP A 1 177 ? -30.361 -25.675 -84.386 1.00 49.09 177 ASP A CA 1
ATOM 1371 C C . ASP A 1 177 ? -29.313 -24.764 -85.088 1.00 49.09 177 ASP A C 1
ATOM 1373 O O . ASP A 1 177 ? -29.334 -23.554 -84.862 1.00 49.09 177 ASP A O 1
ATOM 1377 N N . VAL A 1 178 ? -28.470 -25.320 -85.963 1.00 54.00 178 VAL A N 1
ATOM 1378 C CA . VAL A 1 178 ? -27.676 -24.613 -87.004 1.00 54.00 178 VAL A CA 1
ATOM 1379 C C . VAL A 1 178 ? -26.543 -23.657 -86.552 1.00 54.00 178 VAL A C 1
ATOM 1381 O O . VAL A 1 178 ? -26.781 -22.524 -86.145 1.00 54.00 178 VAL A O 1
ATOM 1384 N N . SER A 1 179 ? -25.271 -24.013 -86.783 1.00 50.00 179 SER A N 1
ATOM 1385 C CA . SER A 1 179 ? -24.575 -23.844 -88.075 1.00 50.00 179 SER A CA 1
ATOM 1386 C C . SER A 1 179 ? -23.177 -24.458 -88.072 1.00 50.00 179 SER A C 1
ATOM 1388 O O . SER A 1 179 ? -22.601 -24.631 -86.977 1.00 50.00 179 SER A O 1
#

Mean predicted aligned error: 15.35 Å

Sequence (179 aa):
MWVTFTLTRLDRLHARVDAAQAALDAQLVRRAAALLHVAESPDSGAAAEHRTYYETVARAALDFDAAERPGAENAVGRALTDLAEREPDLHSDAAAELGEAAARVQIARRFYNDAVRDTRTLRARRMPRLLHLAGRRAMPQFFDIDDTLPVHPPAPTVTTPEFDDLSMDRALDPAKDVS

Secondary structure (DSSP, 8-state):
-HHHHHHHHHHHHHHHHHHHHHHHHHHHHHHHHHHHHHHH-TTS---HHHHHHHHHHHHHHHH--TTTHHHHHHHHHHHHHHHHHH-TT--HHHHHHHHHHHHHHHHHHHHHHHHHHHHHHHHHSSGGGTTT---S-PPPPP----------PPPP-----------------------

Solvent-accessible surface area (backbone atoms only — not comparable to full-atom values): 10778 Å² total; per-residue (Å²): 129,65,68,64,57,53,50,58,54,50,52,54,38,51,52,46,32,55,51,26,46,55,51,29,53,55,29,50,49,50,33,29,49,45,44,29,49,42,32,71,38,86,79,24,46,58,57,78,85,54,22,64,57,42,34,52,41,16,50,50,45,67,72,50,54,87,88,54,35,70,62,31,53,53,46,43,53,50,50,52,54,49,45,63,71,74,32,81,68,41,31,69,67,54,52,48,53,46,51,51,30,52,52,51,33,56,52,29,49,51,52,29,52,50,34,49,49,56,46,48,60,57,60,70,41,81,67,57,74,77,66,72,69,78,68,91,65,81,78,85,73,85,85,81,72,89,79,77,71,82,76,77,70,81,75,79,79,79,74,77,80,83,85,84,80,92,78,90,84,81,90,85,84,84,92,88,79,90,135

=== Feature glossary ===
Legend for the data blocks above and below:

— What the protein is —

The amino-acid sequence is the protein's primary structure: the linear order of residues from the N-terminus to the C-terminus, written in one-letter code. Everything else here — the 3D coordinates, the secondary structure, the domain annotations — is ultimately a consequence of this string.

Functional annotations link the protein to curated databases. InterPro entries identify conserved domains and families by matching the sequence against member-database signatures (Pfam, PROSITE, CDD, …). Gene Ontology (GO) terms describe molecular function, biological process, and cellular component in a controlled vocabulary. CATH places the structure in a hierarchical fold classification (Class/Architecture/Topology/Homologous-superfamily). The organism is the source species.

— Where its atoms are —

Atomic coordinates in PDBx/mmCIF format — the same representation the Protein Data Bank distributes. Each line of the _atom_site loop places one backbone atom in Cartesian space (units: ångströms, origin: arbitrary).

The six renders are orthographic views along the three Cartesian axes in both directions. Representation (cartoon, sticks, or surface) and color scheme (sequence-rainbow or by-chain) vary across proteins so the training set covers all the common visualization conventions.

— Local backbone conformation —

Eight-state secondary structure (DSSP): H is the canonical α-helix, G the tighter 3₁₀-helix, I the wider π-helix; E/B are β-structure, T and S are turns and bends, and '-' is everything else. DSSP derives these from the pattern of main-chain N–H···O=C hydrogen bonds, not from the sequence.

Three-state secondary structure (P-SEA) collapses the eight DSSP classes into helix (a), strand (b), and coil (c). P-SEA assigns these from Cα geometry alone — distances and angles — without requiring backbone oxygens, so it works on any Cα trace.

φ (phi) and ψ (psi) are the two rotatable backbone dihedrals per residue: φ is the C(i-1)–N–Cα–C torsion, ψ is the N–Cα–C–N(i+1) torsion, both in degrees on (−180°, 180°]. α-helical residues cluster near (−60°, −45°); β-strand residues near (−120°, +130°). A Ramachandran plot is simply a scatter of (φ, ψ) for every residue.

— Global shape and packing —

The geometric summary reports three shape descriptors. Rg (radius of gyration) measures how spread out the Cα atoms are about their centre of mass; compact globular proteins have small Rg, elongated or unfolded ones large. Cα contacts (<8 Å, |i−j|>4) count long-range residue pairs in spatial proximity — high for tightly packed folds, near zero for rods or random coil. The bounding-box extents give the protein's footprint along x, y, z in Å.

SASA measures how much of the protein is reachable by solvent. It is computed by rolling a water-sized probe over the atomic surface and summing the exposed area (Å²). Per-residue SASA distinguishes core (buried, low SASA) from surface (exposed, high SASA) residues; total SASA is a whole-molecule size measure.

Plot images: a contact map (which residues are close in 3D, as an N×N binary image), a Ramachandran scatter (backbone torsion angles, revealing secondary-structure composition at a glance), and — for AlphaFold structures — a PAE heatmap (pairwise prediction confidence).

— Structural neighborhood —

A 3Di character summarizes, for each residue, the relative orientation of the Cα frame of its nearest spatial neighbor. Because it encodes fold topology rather than chemistry, 3Di alignments detect remote structural similarity that sequence alignment misses.

The Foldseek neighbor list gives the closest experimentally determined structures in the PDB, ranked by structural alignment. TM-score near 1 means near-identical fold; near 0.3 means only rough topology match. This is how one finds what a novel AlphaFold prediction most resembles in the solved-structure universe.

— Confidence and disorder —

For AlphaFold models, the B-factor field carries pLDDT — the model's own estimate of local accuracy on a 0–100 scale. Regions with pLDDT<50 should be treated as essentially unmodeled; they often correspond to intrinsically disordered segments.

Crystallographic B-factors measure how much each atom's electron density is smeared out, in Å². They rise in mobile loops and surface residues and fall in the buried interior. In AlphaFold models this column is repurposed to hold pLDDT instead.

Predicted Aligned Error (PAE) is an AlphaFold confidence matrix: entry (i, j) is the expected error in the position of residue j, in ångströms, when the prediction is superimposed on the true structure at residue i. Low PAE within a block of residues means that block is internally rigid and well-predicted; high PAE between two blocks means their relative placement is uncertain even if each block individually is confident.